Protein AF-A0A2R7YWI1-F1 (afdb_monomer_lite)

Sequence (278 aa):
MTTKGRDDVATVIERTLQGGPRVLHIALDASTVPVRLAQEHDREVECLRWPVEPEEPWGPDVGRDTVDDWAQPFLVAPVDVVVVEDVLDDSRDADQFFRTLGTGPLVPGALVVVSGVRDLTGPITSSGFVLESDAAVALDERRHITVARFPSFTTARPQSPEADEASAAEVRRLAHELERTRELLARERATIAREMQSGKDELLAMDRQINDLQERLQRLRHKNVLLRARVAQVSRERDLSHTQVAALEQDLFLARDSRAVRAVASVVERARRRKDGA

pLDDT: mean 79.28, std 15.71, range [36.72, 97.75]

Organism: NCBI:txid2133958

Structure (mmCIF, N/CA/C/O backbone):
data_AF-A0A2R7YWI1-F1
#
_entry.id   AF-A0A2R7YWI1-F1
#
loop_
_atom_site.group_PDB
_atom_site.id
_atom_site.type_symbol
_atom_site.label_atom_id
_atom_site.label_alt_id
_atom_site.label_comp_id
_atom_site.label_asym_id
_atom_site.label_entity_id
_atom_site.label_seq_id
_atom_site.pdbx_PDB_ins_code
_atom_site.Cartn_x
_atom_site.Cartn_y
_atom_site.Cartn_z
_atom_site.occupancy
_atom_site.B_iso_or_equiv
_atom_site.auth_seq_id
_atom_site.auth_comp_id
_atom_site.auth_asym_id
_atom_site.auth_atom_id
_atom_site.pdbx_PDB_model_num
ATOM 1 N N . MET A 1 1 ? 11.488 41.561 -27.825 1.00 40.44 1 MET A N 1
ATOM 2 C CA . MET A 1 1 ? 12.554 40.536 -27.926 1.00 40.44 1 MET A CA 1
ATOM 3 C C . MET A 1 1 ? 11.947 39.134 -27.782 1.00 40.44 1 MET A C 1
ATOM 5 O O . MET A 1 1 ? 12.342 38.402 -26.892 1.00 40.44 1 MET A O 1
ATOM 9 N N . THR A 1 2 ? 10.924 38.764 -28.562 1.00 44.91 2 THR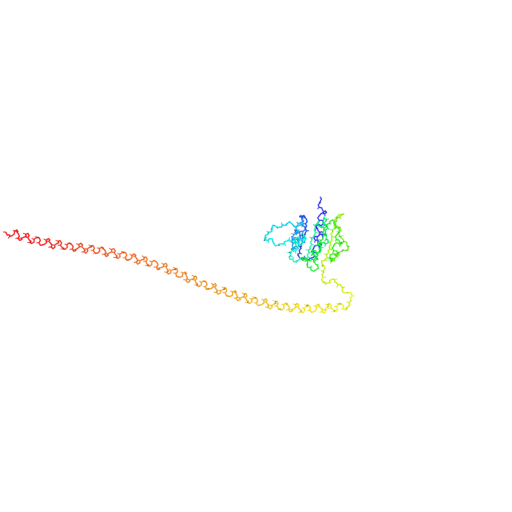 A N 1
ATOM 10 C CA . THR A 1 2 ? 9.946 37.761 -28.064 1.00 44.91 2 THR A CA 1
ATOM 11 C C . THR A 1 2 ? 9.473 36.705 -29.066 1.00 44.91 2 THR A C 1
ATOM 13 O O . THR A 1 2 ? 8.650 35.873 -28.703 1.00 44.91 2 THR A O 1
ATOM 16 N N . THR A 1 3 ? 9.976 36.693 -30.299 1.00 48.66 3 THR A N 1
ATOM 17 C CA . THR A 1 3 ? 9.671 35.628 -31.276 1.00 48.66 3 THR A CA 1
ATOM 18 C C . THR A 1 3 ? 10.779 34.580 -31.336 1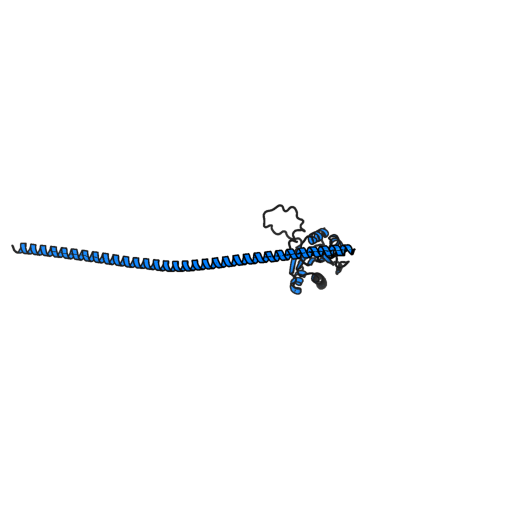.00 48.66 3 THR A C 1
ATOM 20 O O . THR A 1 3 ? 10.492 33.396 -31.275 1.00 48.66 3 THR A O 1
ATOM 23 N N . LYS A 1 4 ? 12.045 35.009 -31.311 1.00 51.56 4 LYS A N 1
ATOM 24 C CA . LYS A 1 4 ? 13.210 34.128 -31.483 1.00 51.56 4 LYS A CA 1
ATOM 25 C C . LYS A 1 4 ? 13.357 33.057 -30.391 1.00 51.56 4 LYS A C 1
ATOM 27 O O . LYS A 1 4 ? 13.406 31.880 -30.695 1.00 51.56 4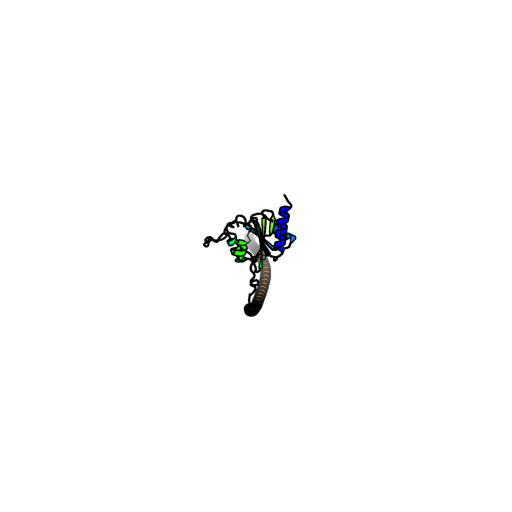 LYS A O 1
ATOM 32 N N . GLY A 1 5 ? 13.266 33.442 -29.114 1.00 55.72 5 GLY A N 1
ATOM 33 C CA . GLY A 1 5 ? 13.301 32.473 -28.005 1.00 55.72 5 GLY A CA 1
ATOM 34 C C . GLY A 1 5 ? 12.082 31.538 -27.936 1.00 55.72 5 GLY A C 1
ATOM 35 O O . GLY A 1 5 ? 12.121 30.533 -27.235 1.00 55.72 5 GLY A O 1
ATOM 36 N N . ARG A 1 6 ? 10.990 31.845 -28.652 1.00 58.19 6 ARG A N 1
ATOM 37 C CA . ARG A 1 6 ? 9.812 30.969 -28.745 1.00 58.19 6 ARG A CA 1
ATOM 38 C C . ARG A 1 6 ? 10.030 29.844 -29.763 1.00 58.19 6 ARG A C 1
ATOM 40 O O . ARG A 1 6 ? 9.537 28.740 -29.533 1.00 58.19 6 ARG A O 1
ATOM 47 N N . ASP A 1 7 ? 10.770 30.125 -30.834 1.00 65.00 7 ASP A N 1
ATOM 48 C CA . ASP A 1 7 ? 11.097 29.162 -31.890 1.00 65.00 7 ASP A CA 1
ATOM 49 C C . ASP A 1 7 ? 12.130 28.128 -31.398 1.00 65.00 7 ASP A C 1
ATOM 51 O O . ASP A 1 7 ? 11.986 26.933 -31.664 1.00 65.00 7 ASP A O 1
ATOM 55 N N . ASP A 1 8 ? 13.084 28.552 -30.561 1.00 72.12 8 ASP A N 1
ATOM 56 C CA . ASP A 1 8 ? 14.050 27.669 -29.889 1.00 72.12 8 ASP A CA 1
ATOM 57 C C . ASP A 1 8 ? 13.348 26.617 -29.017 1.00 72.12 8 ASP A C 1
ATOM 59 O O . ASP A 1 8 ? 13.548 25.412 -29.179 1.00 72.12 8 ASP A O 1
ATOM 63 N N . VAL A 1 9 ? 12.455 27.073 -28.132 1.00 75.44 9 VAL A N 1
ATOM 64 C CA . VAL A 1 9 ? 11.675 26.212 -27.228 1.00 75.44 9 VAL A CA 1
ATOM 65 C C . VAL A 1 9 ? 10.791 25.245 -28.015 1.00 75.44 9 VAL A C 1
ATOM 67 O O . VAL A 1 9 ? 10.684 24.075 -27.655 1.00 75.44 9 VAL A O 1
ATOM 70 N N . ALA A 1 10 ? 10.157 25.709 -29.096 1.00 78.50 10 ALA A N 1
ATOM 71 C CA . ALA A 1 10 ? 9.334 24.854 -29.949 1.00 78.50 10 ALA A CA 1
ATOM 72 C C . ALA A 1 10 ? 10.160 23.738 -30.607 1.00 78.50 10 ALA A C 1
ATOM 74 O O . ALA A 1 10 ? 9.714 22.593 -30.643 1.00 78.50 10 ALA A O 1
ATOM 75 N N . THR A 1 11 ? 11.377 24.053 -31.053 1.00 79.69 11 THR A N 1
ATOM 76 C CA . THR A 1 11 ? 12.274 23.083 -31.691 1.00 79.69 11 THR A CA 1
ATOM 77 C C . THR A 1 11 ? 12.783 22.042 -30.692 1.00 79.69 11 THR A C 1
ATOM 79 O O . THR A 1 11 ? 12.791 20.850 -30.999 1.00 79.69 11 THR A O 1
ATOM 82 N N . VAL A 1 12 ? 13.151 22.449 -29.469 1.00 78.75 12 VAL A N 1
ATOM 83 C CA . VAL A 1 12 ? 13.532 21.509 -28.396 1.00 78.75 12 VAL A CA 1
ATOM 84 C C . VAL A 1 12 ? 12.373 20.566 -28.065 1.00 78.75 12 VAL A C 1
ATOM 86 O O . VAL A 1 12 ? 12.576 19.355 -27.958 1.00 78.75 12 VAL A O 1
ATOM 89 N N . ILE A 1 13 ? 11.149 21.095 -27.958 1.00 80.81 13 ILE A N 1
ATOM 90 C CA . ILE A 1 13 ? 9.946 20.290 -27.712 1.00 80.81 13 ILE A CA 1
ATOM 91 C C . ILE A 1 13 ? 9.721 19.296 -28.855 1.00 80.81 13 ILE A C 1
ATOM 93 O O . ILE A 1 13 ? 9.578 18.106 -28.591 1.00 80.81 13 ILE A O 1
ATOM 97 N N . GLU A 1 14 ? 9.753 19.739 -30.114 1.00 83.56 14 GLU A N 1
ATOM 98 C CA . GLU A 1 14 ? 9.552 18.867 -31.278 1.00 83.56 14 GLU A CA 1
ATOM 99 C C . GLU A 1 14 ? 10.541 17.695 -31.296 1.00 83.56 14 GLU A C 1
ATOM 101 O O . GLU A 1 14 ? 10.143 16.550 -31.518 1.00 83.56 14 GLU A O 1
ATOM 106 N N . ARG A 1 15 ? 11.820 17.959 -31.003 1.00 83.62 15 ARG A N 1
ATOM 107 C CA . ARG A 1 15 ? 12.846 16.912 -30.909 1.00 83.62 15 ARG A CA 1
ATOM 108 C C . ARG A 1 15 ? 12.588 15.970 -29.740 1.00 83.62 15 ARG A C 1
ATOM 110 O O . ARG A 1 15 ? 12.629 14.760 -29.924 1.00 83.62 15 ARG A O 1
ATOM 117 N N . THR A 1 16 ? 12.231 16.501 -28.574 1.00 81.12 16 THR A N 1
ATOM 118 C CA . THR A 1 16 ? 11.910 15.709 -27.373 1.00 81.12 16 THR A CA 1
ATOM 119 C C . THR A 1 16 ? 10.731 14.757 -27.613 1.00 81.12 16 THR A C 1
ATOM 121 O O . THR A 1 16 ? 10.748 13.616 -27.153 1.00 81.12 16 THR A O 1
ATOM 124 N N . LEU A 1 17 ? 9.721 15.177 -28.385 1.00 82.75 17 LEU A N 1
ATOM 125 C CA . LEU A 1 17 ? 8.537 14.360 -28.679 1.00 82.75 17 LEU A CA 1
ATOM 126 C C . LEU A 1 17 ? 8.833 13.094 -29.497 1.00 82.75 17 LEU A C 1
ATOM 128 O O . LEU A 1 17 ? 7.996 12.190 -29.510 1.00 82.75 17 LEU A O 1
ATOM 132 N N . GLN A 1 18 ? 10.006 13.003 -30.135 1.00 80.94 18 GLN A N 1
ATOM 133 C CA . GLN A 1 18 ? 10.459 11.818 -30.877 1.00 80.94 18 GLN A CA 1
ATOM 134 C C . GLN A 1 18 ? 10.909 10.668 -29.958 1.00 80.94 18 GLN A C 1
ATOM 136 O O . GLN A 1 18 ? 11.197 9.569 -30.439 1.00 80.94 18 GLN A O 1
ATOM 141 N N . GLY A 1 19 ? 10.989 10.912 -28.647 1.00 80.06 19 GLY A N 1
ATOM 142 C CA . GLY A 1 19 ? 11.284 9.905 -27.634 1.00 80.06 19 GLY A CA 1
ATOM 143 C C . GLY A 1 19 ? 10.065 9.448 -26.823 1.00 80.06 19 GLY A C 1
ATOM 144 O O . GLY A 1 19 ? 8.910 9.773 -27.121 1.00 80.06 19 GLY A O 1
ATOM 145 N N . GLY A 1 20 ? 10.334 8.645 -25.792 1.00 81.31 20 GLY A N 1
ATOM 146 C CA . GLY A 1 20 ? 9.317 8.031 -24.933 1.00 81.31 20 GLY A CA 1
ATOM 147 C C . GLY A 1 20 ? 8.697 8.981 -23.894 1.00 81.31 20 GLY A C 1
ATOM 148 O O . GLY A 1 20 ? 8.992 10.178 -23.872 1.00 81.31 20 GLY A O 1
ATOM 149 N N . PRO A 1 21 ? 7.744 8.487 -23.087 1.00 84.00 21 PRO A N 1
ATOM 150 C CA . PRO A 1 21 ? 6.899 9.313 -22.223 1.00 84.00 21 PRO A CA 1
ATOM 151 C C . PRO A 1 21 ? 7.632 9.979 -21.051 1.00 84.00 21 PRO A C 1
ATOM 153 O O . PRO A 1 21 ? 7.176 11.037 -20.614 1.00 84.00 21 PRO A O 1
ATOM 156 N N . ARG A 1 22 ? 8.738 9.404 -20.553 1.00 87.25 22 ARG A N 1
ATOM 157 C CA . ARG A 1 22 ? 9.459 9.916 -19.376 1.00 87.25 22 ARG A CA 1
ATOM 158 C C . ARG A 1 22 ? 10.636 10.793 -19.787 1.00 87.25 22 ARG A C 1
ATOM 160 O O . ARG A 1 22 ? 11.550 10.331 -20.471 1.00 87.25 22 ARG A O 1
ATOM 167 N N . VAL A 1 23 ? 10.620 12.046 -19.344 1.00 88.12 23 VAL A N 1
ATOM 168 C CA . VAL A 1 23 ? 11.586 13.083 -19.712 1.00 88.12 23 VAL A CA 1
ATOM 169 C C . VAL A 1 23 ? 12.293 13.599 -18.462 1.00 88.12 23 VAL A C 1
ATOM 171 O O . VAL A 1 23 ? 11.649 14.090 -17.543 1.00 88.12 23 VAL A O 1
ATOM 174 N N . LEU A 1 24 ? 13.620 13.551 -18.447 1.00 88.38 24 LEU A N 1
ATOM 175 C CA . LEU A 1 24 ? 14.437 14.277 -17.476 1.00 88.38 24 LEU A CA 1
ATOM 176 C C . LEU A 1 24 ? 14.899 15.589 -18.105 1.00 88.38 24 LEU A C 1
ATOM 178 O O . LEU A 1 24 ? 15.540 15.586 -19.153 1.00 88.38 24 LEU A O 1
ATOM 182 N N . HIS A 1 25 ? 14.584 16.710 -17.475 1.00 88.38 25 HIS A N 1
ATOM 183 C CA . HIS A 1 25 ? 14.990 18.040 -17.907 1.00 88.38 25 HIS A CA 1
ATOM 184 C C . HIS A 1 25 ? 16.055 18.602 -16.967 1.00 88.38 25 HIS A C 1
ATOM 186 O O . HIS A 1 25 ? 15.842 18.652 -15.761 1.00 88.38 25 HIS A O 1
ATOM 192 N N . ILE A 1 26 ? 17.197 19.009 -17.516 1.00 86.81 26 ILE A N 1
ATOM 193 C CA . ILE A 1 26 ? 18.357 19.516 -16.780 1.00 86.81 26 ILE A CA 1
ATOM 194 C C . ILE A 1 26 ? 18.673 20.919 -17.295 1.00 86.81 26 ILE A C 1
ATOM 196 O O . ILE A 1 26 ? 18.987 21.085 -18.473 1.00 86.81 26 ILE A O 1
ATOM 200 N N . ALA A 1 27 ? 18.618 21.927 -16.426 1.00 84.31 27 ALA A N 1
ATOM 201 C CA . ALA A 1 27 ? 18.899 23.314 -16.806 1.00 84.31 27 ALA A CA 1
ATOM 202 C C . ALA A 1 27 ? 19.559 24.123 -15.680 1.00 84.31 27 ALA A C 1
ATOM 204 O O . ALA A 1 27 ? 19.414 23.803 -14.498 1.00 84.31 27 ALA A O 1
ATOM 205 N N . LEU A 1 28 ? 20.262 25.200 -16.051 1.00 76.50 28 LEU A N 1
ATOM 206 C CA . LEU A 1 28 ? 20.794 26.194 -15.101 1.00 76.50 28 LEU A CA 1
ATOM 207 C C . LEU A 1 28 ? 19.683 27.116 -14.565 1.00 76.50 28 LEU A C 1
ATOM 209 O O . LEU A 1 28 ? 19.587 27.396 -13.363 1.00 76.50 28 LEU A O 1
ATOM 213 N N . ASP A 1 29 ? 18.812 27.556 -15.473 1.00 76.56 29 ASP A N 1
ATOM 214 C CA . ASP A 1 29 ? 17.766 28.544 -15.231 1.00 76.56 29 ASP A CA 1
ATOM 215 C C . ASP A 1 29 ? 16.360 27.987 -15.478 1.00 76.56 29 ASP A C 1
ATOM 217 O O . ASP A 1 29 ? 16.162 26.906 -16.034 1.00 76.56 29 ASP A O 1
ATOM 221 N N . ALA A 1 30 ? 15.351 28.741 -15.037 1.00 74.19 30 ALA A N 1
ATOM 222 C CA . ALA A 1 30 ? 13.954 28.373 -15.216 1.00 74.19 30 ALA A CA 1
ATOM 223 C C . ALA A 1 30 ? 13.586 28.320 -16.711 1.00 74.19 30 ALA A C 1
ATOM 225 O O . ALA A 1 30 ? 13.523 29.350 -17.384 1.00 74.19 30 ALA A O 1
ATOM 226 N N . SER A 1 31 ? 13.288 27.117 -17.205 1.00 81.38 31 SER A N 1
ATOM 227 C CA . SER A 1 31 ? 12.835 26.877 -18.577 1.00 81.38 31 SER A CA 1
ATOM 228 C C . SER A 1 31 ? 11.320 26.687 -18.657 1.00 81.38 31 SER A C 1
ATOM 230 O O . SER A 1 31 ? 10.677 26.172 -17.742 1.00 81.38 31 SER A O 1
ATOM 232 N N . THR A 1 32 ? 10.740 27.077 -19.794 1.00 84.38 32 THR A N 1
ATOM 233 C CA . THR A 1 32 ? 9.327 26.808 -20.114 1.00 84.38 32 THR A CA 1
ATOM 234 C C . THR A 1 32 ? 9.117 25.441 -20.771 1.00 84.38 32 THR A C 1
ATOM 236 O O . THR A 1 32 ? 7.977 24.982 -20.848 1.00 84.38 32 THR A O 1
ATOM 239 N N . VAL A 1 33 ? 10.193 24.770 -21.206 1.00 84.88 33 VAL A N 1
ATOM 240 C CA . VAL A 1 33 ? 10.150 23.456 -21.870 1.00 84.88 33 VAL A CA 1
ATOM 241 C C . VAL A 1 33 ? 9.448 22.395 -21.004 1.00 84.88 33 VAL A C 1
ATOM 243 O O . VAL A 1 33 ? 8.513 21.773 -21.513 1.00 84.88 33 VAL A O 1
ATOM 246 N N . PRO A 1 34 ? 9.769 22.223 -19.703 1.00 85.25 34 PRO A N 1
ATOM 247 C CA . PRO A 1 34 ? 9.120 21.206 -18.869 1.00 85.25 34 PRO A CA 1
ATOM 248 C C . PRO A 1 34 ? 7.618 21.404 -18.715 1.00 85.25 34 PRO A C 1
ATOM 250 O O . PRO A 1 34 ? 6.841 20.459 -18.830 1.00 85.25 34 PRO A O 1
ATOM 253 N N . VAL A 1 35 ? 7.203 22.655 -18.491 1.00 84.62 35 VAL A N 1
ATOM 254 C CA . VAL A 1 35 ? 5.794 23.010 -18.283 1.00 84.62 35 VAL A CA 1
ATOM 255 C C . VAL A 1 35 ? 4.985 22.690 -19.533 1.00 84.62 35 VAL A C 1
ATOM 257 O O . VAL A 1 35 ? 3.906 22.113 -19.433 1.00 84.62 35 VAL A O 1
ATOM 260 N N . ARG A 1 36 ? 5.521 23.011 -20.714 1.00 85.56 36 ARG A N 1
ATOM 261 C CA . ARG A 1 36 ? 4.853 22.731 -21.987 1.00 85.56 36 ARG A CA 1
ATOM 262 C C . ARG A 1 36 ? 4.827 21.239 -22.308 1.00 85.56 36 ARG A C 1
ATOM 264 O 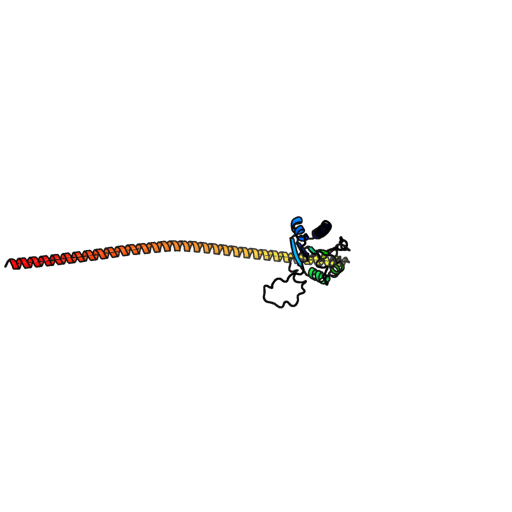O . ARG A 1 36 ? 3.792 20.743 -22.732 1.00 85.56 36 ARG A O 1
ATOM 271 N N . LEU A 1 37 ? 5.905 20.499 -22.050 1.00 85.94 37 LEU A N 1
ATOM 272 C CA . LEU A 1 37 ? 5.924 19.041 -22.228 1.00 85.94 37 LEU A CA 1
ATOM 273 C C . LEU A 1 37 ? 4.894 18.332 -21.337 1.00 85.94 37 LEU A C 1
ATOM 275 O O . LEU A 1 37 ? 4.188 17.445 -21.813 1.00 85.94 37 LEU A O 1
ATOM 279 N N . ALA A 1 38 ? 4.760 18.754 -20.078 1.00 84.88 38 ALA A N 1
ATOM 280 C CA . ALA A 1 38 ? 3.783 18.183 -19.158 1.00 84.88 38 ALA A CA 1
ATOM 281 C C . ALA A 1 38 ? 2.337 18.582 -19.514 1.00 84.88 38 ALA A C 1
ATOM 283 O O . ALA A 1 38 ? 1.455 17.731 -19.561 1.00 84.88 38 ALA A O 1
ATOM 284 N N . GLN A 1 39 ? 2.077 19.867 -19.786 1.00 85.06 39 GLN A N 1
ATOM 285 C CA . GLN A 1 39 ? 0.712 20.381 -19.974 1.00 85.06 39 GLN A CA 1
ATOM 286 C C . GLN A 1 39 ? 0.162 20.196 -21.394 1.00 85.06 39 GLN A C 1
ATOM 288 O O . GLN A 1 39 ? -1.031 19.949 -21.555 1.00 85.06 39 GLN A O 1
ATOM 293 N N . GLU A 1 40 ? 0.996 20.355 -22.424 1.00 86.94 40 GLU A N 1
ATOM 294 C CA . GLU A 1 40 ? 0.566 20.315 -23.831 1.00 86.94 40 GLU A CA 1
ATOM 295 C C . GLU A 1 40 ? 0.725 18.917 -24.448 1.00 86.94 40 GLU A C 1
ATOM 297 O O . GLU A 1 40 ? 0.059 18.604 -25.436 1.00 86.94 40 GLU A O 1
ATOM 302 N N . HIS A 1 41 ? 1.599 18.076 -23.883 1.00 83.75 41 HIS A N 1
ATOM 303 C CA . HIS A 1 41 ? 2.006 16.807 -24.493 1.00 83.75 41 HIS A CA 1
ATOM 304 C C . HIS A 1 41 ? 1.951 15.589 -23.561 1.00 83.75 41 HIS A C 1
ATOM 306 O O . HIS A 1 41 ? 2.397 14.518 -23.977 1.00 83.75 41 HIS A O 1
ATOM 312 N N . ASP A 1 42 ? 1.399 15.744 -22.351 1.00 84.81 42 ASP A N 1
ATOM 313 C CA . ASP A 1 42 ? 1.155 14.664 -21.378 1.00 84.81 42 ASP A CA 1
ATOM 314 C C . ASP A 1 42 ? 2.405 13.806 -21.095 1.00 84.81 42 ASP A C 1
ATOM 316 O O . ASP A 1 42 ? 2.362 12.576 -21.059 1.00 84.81 42 ASP A O 1
ATOM 320 N N . ARG A 1 43 ? 3.567 14.463 -20.973 1.00 83.19 43 ARG A N 1
ATOM 321 C CA . ARG A 1 43 ? 4.841 13.807 -20.647 1.00 83.19 43 ARG A CA 1
ATOM 322 C C . ARG A 1 43 ? 5.083 13.796 -19.142 1.00 83.19 43 ARG A C 1
ATOM 324 O O . ARG A 1 43 ? 4.806 14.776 -18.450 1.00 83.19 43 ARG A O 1
ATOM 331 N N . GLU A 1 44 ? 5.680 12.714 -18.653 1.00 86.00 44 GLU A N 1
ATOM 332 C CA . GLU A 1 44 ? 6.181 12.634 -17.281 1.00 86.00 44 GLU A CA 1
ATOM 333 C C . GLU A 1 44 ? 7.524 13.361 -17.218 1.00 86.00 44 GLU A C 1
ATOM 335 O O . GLU A 1 44 ? 8.536 12.808 -17.646 1.00 86.00 44 GLU A O 1
ATOM 340 N N . VAL A 1 45 ? 7.535 14.608 -16.738 1.00 84.44 45 VAL A N 1
ATOM 341 C CA . VAL A 1 45 ? 8.750 15.432 -16.711 1.00 84.44 45 VAL A CA 1
ATOM 342 C C . VAL A 1 45 ? 9.299 15.561 -15.297 1.00 84.44 45 VAL A C 1
ATOM 344 O O . VAL A 1 45 ? 8.620 16.066 -14.405 1.00 84.44 45 VAL A O 1
ATOM 347 N N . GLU A 1 46 ? 10.549 15.153 -15.116 1.00 85.44 46 GLU A N 1
ATOM 348 C CA . GLU A 1 46 ? 11.326 15.392 -13.905 1.00 85.44 46 GLU A CA 1
ATOM 349 C C . GLU A 1 46 ? 12.347 16.497 -14.172 1.00 85.44 46 GLU A C 1
ATOM 351 O O . GLU A 1 46 ? 13.065 16.448 -15.168 1.00 85.44 46 GLU A O 1
ATOM 356 N N . CYS A 1 47 ? 12.387 17.519 -13.318 1.00 83.31 47 CYS A N 1
ATOM 357 C CA . CYS A 1 47 ? 13.242 18.687 -13.514 1.00 83.31 47 CYS A CA 1
ATOM 358 C C . CYS A 1 47 ? 14.387 18.686 -12.510 1.00 83.31 47 CYS A C 1
ATOM 360 O O . CYS A 1 47 ? 14.155 18.659 -11.303 1.00 83.31 47 CYS A O 1
ATOM 362 N N . LEU A 1 48 ? 15.606 18.823 -13.011 1.00 80.12 48 LEU A N 1
ATOM 363 C CA . LEU A 1 48 ? 16.813 18.954 -12.221 1.00 80.12 48 LEU A CA 1
ATOM 364 C C . LEU A 1 48 ? 17.479 20.298 -12.510 1.00 80.12 48 LEU A C 1
ATOM 366 O O . LEU A 1 48 ? 17.803 20.624 -13.654 1.00 80.12 48 LEU A O 1
ATOM 370 N N . ARG A 1 49 ? 17.698 21.084 -11.455 1.00 75.62 49 ARG A N 1
ATOM 371 C CA . ARG A 1 49 ? 18.453 22.332 -11.554 1.00 75.62 49 ARG A CA 1
ATOM 372 C C . ARG A 1 49 ? 19.937 22.061 -11.335 1.00 75.62 49 ARG A C 1
ATOM 374 O O . ARG A 1 49 ? 20.292 21.342 -10.405 1.00 75.62 49 ARG A O 1
ATOM 381 N N . TRP A 1 50 ? 20.785 22.640 -12.182 1.00 70.62 50 TRP A N 1
ATOM 382 C CA . TRP A 1 50 ? 22.237 22.494 -12.100 1.00 70.62 50 TRP A CA 1
ATOM 383 C C . TRP A 1 50 ? 22.935 23.815 -11.718 1.00 70.62 50 TRP A C 1
ATOM 385 O O . TRP A 1 50 ? 22.543 24.862 -12.236 1.00 70.62 50 TRP A O 1
ATOM 395 N N . PRO A 1 51 ? 23.994 23.789 -10.882 1.00 63.22 51 PRO A N 1
ATOM 396 C CA . PRO A 1 51 ? 24.453 22.650 -10.079 1.00 63.22 51 PRO A CA 1
ATOM 397 C C . PRO A 1 51 ? 23.426 22.268 -9.004 1.00 63.22 51 PRO A C 1
ATOM 399 O O . PRO A 1 51 ? 22.646 23.110 -8.560 1.00 63.22 51 PRO A O 1
ATOM 402 N N . VAL A 1 52 ? 23.411 20.993 -8.609 1.00 60.91 52 VAL A N 1
ATOM 403 C CA . VAL A 1 52 ? 22.541 20.519 -7.524 1.00 60.91 52 VAL A CA 1
ATOM 404 C C . VAL A 1 52 ? 23.028 21.152 -6.223 1.00 60.91 52 VAL A C 1
ATOM 406 O O . VAL A 1 52 ? 24.163 20.916 -5.810 1.00 60.91 52 VAL A O 1
ATOM 409 N N . GLU A 1 53 ? 22.201 21.981 -5.584 1.00 55.97 53 GLU A N 1
ATOM 410 C CA . GLU A 1 53 ? 22.503 22.452 -4.232 1.00 55.97 53 GLU A CA 1
ATOM 411 C C . GLU A 1 53 ? 22.527 21.232 -3.296 1.00 55.97 53 GLU A C 1
ATOM 413 O O . GLU A 1 53 ? 21.592 20.427 -3.339 1.00 55.97 53 GLU A O 1
ATOM 418 N N . PRO A 1 54 ? 23.578 21.038 -2.480 1.00 52.56 54 PRO A N 1
ATOM 419 C CA . PRO A 1 54 ? 23.638 19.894 -1.583 1.00 52.56 54 PRO A CA 1
ATOM 420 C C . PRO A 1 54 ? 22.478 19.978 -0.585 1.00 52.56 54 PRO A C 1
ATOM 422 O O . PRO A 1 54 ? 22.438 20.882 0.250 1.00 52.56 54 PRO A O 1
ATOM 425 N N . GLU A 1 55 ? 21.535 19.037 -0.664 1.00 47.91 55 GLU A N 1
ATOM 426 C CA . GLU A 1 55 ? 20.509 18.887 0.365 1.00 47.91 55 GLU A CA 1
ATOM 427 C C . GLU A 1 55 ? 21.177 18.565 1.713 1.00 47.91 55 GLU A C 1
ATOM 429 O O . GLU A 1 55 ? 22.108 17.755 1.794 1.00 47.91 55 GLU A O 1
ATOM 434 N N . GLU A 1 56 ? 20.706 19.221 2.778 1.00 41.38 56 GLU A N 1
ATOM 435 C CA . GLU A 1 56 ? 21.151 19.001 4.156 1.00 41.38 56 GLU A CA 1
ATOM 436 C C . GLU A 1 56 ? 21.156 17.491 4.486 1.00 41.38 56 GLU A C 1
ATOM 438 O O . GLU A 1 56 ? 20.123 16.828 4.349 1.00 41.38 56 GLU A O 1
ATOM 443 N N . PRO A 1 57 ? 22.289 16.908 4.922 1.00 43.50 57 PRO A N 1
ATOM 444 C CA . PRO A 1 57 ? 22.395 15.466 5.090 1.00 43.50 57 PRO A CA 1
ATOM 445 C C . PRO A 1 57 ? 21.517 14.983 6.251 1.00 43.50 57 PRO A C 1
ATOM 447 O O . PRO A 1 57 ? 21.825 15.183 7.425 1.00 43.50 57 PRO A O 1
ATOM 450 N N . TRP A 1 58 ? 20.437 14.271 5.934 1.00 36.72 58 TRP A N 1
ATOM 451 C CA . TRP A 1 58 ? 19.748 13.412 6.896 1.00 36.72 58 TRP A CA 1
ATOM 452 C C . TRP A 1 58 ? 20.506 12.083 7.031 1.00 36.72 58 TRP A C 1
ATOM 454 O O . TRP A 1 58 ? 20.255 11.130 6.298 1.00 36.72 58 TRP A O 1
ATOM 464 N N . GLY A 1 59 ? 21.441 12.005 7.982 1.00 44.78 59 GLY A N 1
ATOM 465 C CA . GLY A 1 59 ? 22.074 10.744 8.393 1.00 44.78 59 GLY A CA 1
ATOM 466 C C . GLY A 1 59 ? 23.521 10.896 8.873 1.00 44.78 59 GLY A C 1
ATOM 467 O O . GLY A 1 59 ? 24.177 11.872 8.518 1.00 44.78 59 GLY A O 1
ATOM 468 N N . PRO A 1 60 ? 24.034 9.965 9.704 1.00 39.41 60 PRO A N 1
ATOM 469 C CA . PRO A 1 60 ? 25.410 10.022 10.182 1.00 39.41 60 PRO A CA 1
ATOM 470 C C . PRO A 1 60 ? 26.393 9.790 9.029 1.00 39.41 60 PRO A C 1
ATOM 472 O O . PRO A 1 60 ? 26.216 8.862 8.239 1.00 39.41 60 PRO A O 1
ATOM 475 N N . ASP A 1 61 ? 27.424 10.634 8.976 1.00 44.34 61 ASP A N 1
ATOM 476 C CA . ASP A 1 61 ? 28.512 10.628 7.995 1.00 44.34 61 ASP A CA 1
ATOM 477 C C . ASP A 1 61 ? 29.188 9.255 7.895 1.00 44.34 61 ASP A C 1
ATOM 479 O O . ASP A 1 61 ? 30.084 8.905 8.668 1.00 44.34 61 ASP A O 1
ATOM 483 N N . VAL A 1 62 ? 28.780 8.472 6.899 1.00 38.03 62 VAL A N 1
ATOM 484 C CA . VAL A 1 62 ? 29.547 7.320 6.430 1.00 38.03 62 VAL A CA 1
ATOM 485 C C . VAL A 1 62 ? 30.376 7.800 5.247 1.00 38.03 62 VAL A C 1
ATOM 487 O O . VAL A 1 62 ? 29.876 7.850 4.129 1.00 38.03 62 VAL A O 1
ATOM 490 N N . GLY A 1 63 ? 31.621 8.199 5.530 1.00 40.31 63 GLY A N 1
ATOM 491 C CA . GLY A 1 63 ? 32.733 8.326 4.578 1.00 40.31 63 GLY A CA 1
ATOM 492 C C . GLY A 1 63 ? 32.353 8.675 3.138 1.00 40.31 63 GLY A C 1
ATOM 493 O O . GLY A 1 63 ? 32.576 7.869 2.237 1.00 40.31 63 GLY A O 1
ATOM 494 N N . ARG A 1 64 ? 31.783 9.865 2.915 1.00 43.44 64 ARG A N 1
ATOM 495 C CA . ARG A 1 64 ? 31.630 10.438 1.571 1.00 43.44 64 ARG A CA 1
ATOM 496 C C . ARG A 1 64 ? 32.977 11.006 1.121 1.00 43.44 64 ARG A C 1
ATOM 498 O O . ARG A 1 64 ? 33.181 12.216 1.122 1.00 43.44 64 ARG A O 1
ATOM 505 N N . ASP A 1 65 ? 33.904 10.126 0.759 1.00 38.09 65 ASP A N 1
ATOM 506 C CA . ASP A 1 65 ? 35.062 10.524 -0.040 1.00 38.09 65 ASP A CA 1
ATOM 507 C C . ASP A 1 65 ? 34.540 10.992 -1.402 1.00 38.09 65 ASP A C 1
ATOM 509 O O . ASP A 1 65 ? 33.975 10.191 -2.142 1.00 38.09 65 ASP A O 1
ATOM 513 N N . THR A 1 66 ? 34.659 12.300 -1.664 1.00 43.97 66 THR A N 1
ATOM 514 C CA . THR A 1 66 ? 34.609 12.985 -2.974 1.00 43.97 66 THR A CA 1
ATOM 515 C C . THR A 1 66 ? 34.007 12.159 -4.115 1.00 43.97 66 THR A C 1
ATOM 517 O O . THR A 1 66 ? 34.699 11.769 -5.055 1.00 43.97 66 THR A O 1
ATOM 520 N N . VAL A 1 67 ? 32.710 11.869 -4.030 1.00 43.41 67 VAL A N 1
ATOM 521 C CA . VAL A 1 67 ? 31.952 11.406 -5.188 1.00 43.41 67 VAL A CA 1
ATOM 522 C C . VAL A 1 67 ? 31.753 12.654 -6.033 1.00 43.41 67 VAL A C 1
ATOM 524 O O . VAL A 1 67 ? 31.071 13.567 -5.576 1.00 43.41 67 VAL A O 1
ATOM 527 N N . ASP A 1 68 ? 32.416 12.711 -7.192 1.00 48.69 68 ASP A N 1
ATOM 528 C CA . ASP A 1 68 ? 32.331 13.810 -8.159 1.00 48.69 68 ASP A CA 1
ATOM 529 C C . ASP A 1 68 ? 30.896 14.361 -8.232 1.00 48.69 68 ASP A C 1
ATOM 531 O O . ASP A 1 68 ? 29.953 13.582 -8.403 1.00 48.69 68 ASP A O 1
ATOM 535 N N . ASP A 1 69 ? 30.735 15.689 -8.134 1.00 50.50 69 ASP A N 1
ATOM 536 C CA . ASP A 1 69 ? 29.444 16.415 -8.119 1.00 50.50 69 ASP A CA 1
ATOM 537 C C . ASP A 1 69 ? 28.464 15.976 -9.235 1.00 50.50 69 ASP A C 1
ATOM 539 O O . ASP A 1 69 ? 27.252 16.160 -9.139 1.00 50.50 69 ASP A O 1
ATOM 543 N N . TRP A 1 70 ? 28.974 15.337 -10.289 1.00 50.19 70 TRP A N 1
ATOM 544 C CA . TRP A 1 70 ? 28.242 14.782 -11.426 1.00 50.19 70 TRP A CA 1
ATOM 545 C C . TRP A 1 70 ? 27.458 13.488 -11.157 1.00 50.19 70 TRP A C 1
ATOM 547 O O . TRP A 1 70 ? 26.569 13.174 -11.945 1.00 50.19 70 TRP A O 1
ATOM 557 N N . ALA A 1 71 ? 27.774 12.706 -10.118 1.00 47.19 71 ALA A N 1
ATOM 558 C CA . ALA A 1 71 ? 27.240 11.343 -9.949 1.00 47.19 71 ALA A CA 1
ATOM 559 C C . ALA A 1 71 ? 26.003 11.232 -9.034 1.00 47.19 71 ALA A C 1
ATOM 561 O O . ALA A 1 71 ? 25.305 10.220 -9.073 1.00 47.19 71 ALA A O 1
ATOM 562 N N . GLN A 1 72 ? 25.689 12.262 -8.244 1.00 49.22 72 GLN A N 1
ATOM 563 C CA . GLN A 1 72 ? 24.502 12.277 -7.376 1.00 49.22 72 GLN A CA 1
ATOM 564 C C . GLN A 1 72 ? 23.128 12.477 -8.068 1.00 49.22 72 GLN A C 1
ATOM 566 O O . GLN A 1 72 ? 22.159 11.902 -7.570 1.00 49.22 72 GLN A O 1
ATOM 571 N N . PRO A 1 73 ? 22.972 13.215 -9.191 1.00 51.91 73 PRO A N 1
ATOM 572 C CA . PRO A 1 73 ? 21.649 13.592 -9.714 1.00 51.91 73 PRO A CA 1
ATOM 573 C C . PRO A 1 73 ? 20.890 12.468 -10.435 1.00 51.91 73 PRO A C 1
ATOM 575 O O . PRO A 1 73 ? 19.735 12.640 -10.807 1.00 51.91 73 PRO A O 1
ATOM 578 N N . PHE A 1 74 ? 21.528 11.322 -10.673 1.00 56.22 74 PHE A N 1
ATOM 579 C CA . PHE A 1 74 ? 21.029 10.296 -11.591 1.00 56.22 74 PHE A CA 1
ATOM 580 C C . PHE A 1 74 ? 20.385 9.084 -10.898 1.00 56.22 74 PHE A C 1
ATOM 582 O O . PHE A 1 74 ? 20.117 8.076 -11.550 1.00 56.22 74 PHE A O 1
ATOM 589 N N . LEU A 1 75 ? 20.072 9.184 -9.598 1.00 54.16 75 LEU A N 1
ATOM 590 C CA . LEU A 1 75 ? 19.292 8.197 -8.825 1.00 54.16 75 LEU A CA 1
ATOM 591 C C . LEU A 1 75 ? 17.784 8.248 -9.148 1.00 54.16 75 LEU A C 1
ATOM 593 O O . LEU A 1 75 ? 16.930 8.111 -8.274 1.00 54.16 75 LEU A O 1
ATOM 597 N N . VAL A 1 76 ? 17.460 8.463 -10.417 1.00 61.91 76 VAL A N 1
ATOM 598 C CA . VAL A 1 76 ? 16.102 8.628 -10.925 1.00 61.91 76 VAL A CA 1
ATOM 599 C C . VAL A 1 76 ? 15.653 7.325 -11.587 1.00 61.91 76 VAL A 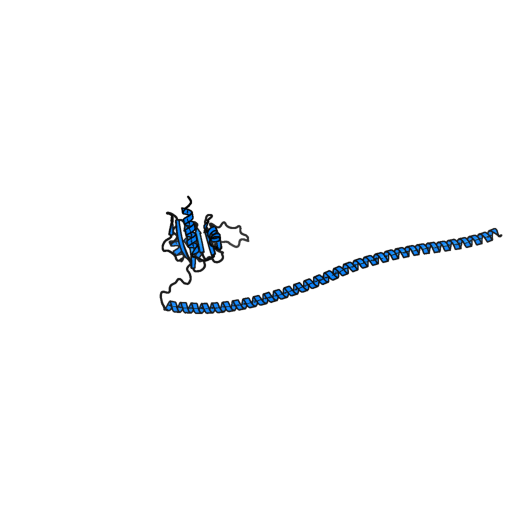C 1
ATOM 601 O O . VAL A 1 76 ? 16.465 6.552 -12.099 1.00 61.91 76 VAL A O 1
ATOM 604 N N . ALA A 1 77 ? 14.350 7.042 -11.567 1.00 65.56 77 ALA A N 1
ATOM 605 C CA . ALA A 1 77 ? 13.794 5.909 -12.303 1.00 65.56 77 ALA A CA 1
ATOM 606 C C . ALA A 1 77 ? 14.113 6.027 -13.811 1.00 65.56 77 ALA A C 1
ATOM 608 O O . ALA A 1 77 ? 14.173 7.148 -14.308 1.00 65.56 77 ALA A O 1
ATOM 609 N N . PRO A 1 78 ? 14.255 4.919 -14.562 1.00 81.56 78 PRO A N 1
ATOM 610 C CA . PRO A 1 78 ? 14.730 4.971 -15.942 1.00 81.56 78 PRO A CA 1
ATOM 611 C C . PRO A 1 78 ? 13.946 5.939 -16.840 1.00 81.56 78 PRO A C 1
ATOM 613 O O . PRO A 1 78 ? 12.712 5.980 -16.776 1.00 81.56 78 PRO A O 1
ATOM 616 N N . VAL A 1 79 ? 14.656 6.709 -17.665 1.00 85.44 79 VAL A N 1
ATOM 617 C CA . VAL A 1 79 ? 14.099 7.788 -18.494 1.00 85.44 79 VAL A CA 1
ATOM 618 C C . VAL A 1 79 ? 14.298 7.522 -19.981 1.00 85.44 79 VAL A C 1
ATOM 620 O O . VAL A 1 79 ? 15.325 6.983 -20.399 1.00 85.44 79 VAL A O 1
ATOM 623 N N . ASP A 1 80 ? 13.303 7.918 -20.775 1.00 86.62 80 ASP A N 1
ATOM 624 C CA . ASP A 1 80 ? 13.284 7.735 -22.227 1.00 86.62 80 ASP A CA 1
ATOM 625 C C . ASP A 1 80 ? 13.929 8.902 -22.973 1.00 86.62 80 ASP A C 1
ATOM 627 O O . ASP A 1 80 ? 14.424 8.732 -24.091 1.00 86.62 80 ASP A O 1
ATOM 631 N N . VAL A 1 81 ? 13.880 10.096 -22.377 1.00 88.56 81 VAL A N 1
ATOM 632 C CA . VAL A 1 81 ? 14.428 11.320 -22.955 1.00 88.56 81 VAL A CA 1
ATOM 633 C C . VAL A 1 81 ? 15.144 12.138 -21.893 1.00 88.56 81 VAL A C 1
ATOM 635 O O . VAL A 1 81 ? 14.634 12.309 -20.790 1.00 88.56 81 VAL A O 1
ATOM 638 N N . VAL A 1 82 ? 16.302 12.687 -22.240 1.00 89.88 82 VAL A N 1
ATOM 639 C CA . VAL A 1 82 ? 17.016 13.671 -21.426 1.00 89.88 82 VAL A CA 1
ATOM 640 C C . VAL A 1 82 ? 17.158 14.952 -22.227 1.00 89.88 82 VAL A C 1
ATOM 642 O O . VAL A 1 82 ? 17.685 14.938 -23.337 1.00 89.88 82 VAL A O 1
ATOM 645 N N . VAL A 1 83 ? 16.691 16.058 -21.662 1.00 89.19 83 VAL A N 1
ATOM 646 C CA . VAL A 1 83 ? 16.814 17.400 -22.228 1.00 89.19 83 VAL A CA 1
ATOM 647 C C . VAL A 1 83 ? 17.798 18.185 -21.375 1.00 89.19 83 VAL A C 1
ATOM 649 O O . VAL A 1 83 ? 17.597 18.304 -20.172 1.00 89.19 83 VAL A O 1
ATOM 652 N N . VAL A 1 84 ? 18.853 18.716 -21.984 1.00 88.75 84 VAL A N 1
ATOM 653 C CA . VAL A 1 84 ? 19.887 19.506 -21.304 1.00 88.75 84 VAL A CA 1
ATOM 654 C C . VAL A 1 84 ? 19.914 20.899 -21.917 1.00 88.75 84 VAL A C 1
ATOM 656 O O . VAL A 1 84 ? 20.188 21.027 -23.107 1.00 88.75 84 VAL A O 1
ATOM 659 N N . GLU A 1 85 ? 19.632 21.934 -21.128 1.00 86.69 85 GLU A N 1
ATOM 660 C CA . GLU A 1 85 ? 19.624 23.331 -21.582 1.00 86.69 85 GLU A CA 1
ATOM 661 C C . GLU A 1 85 ? 20.706 24.156 -20.878 1.00 86.69 85 GLU A C 1
ATOM 663 O O . GLU A 1 85 ? 20.693 24.290 -19.655 1.00 86.69 85 GLU A O 1
ATOM 668 N N . ASP A 1 86 ? 21.638 24.705 -21.663 1.00 83.69 86 ASP A N 1
ATOM 669 C CA . ASP A 1 86 ? 22.691 25.673 -21.297 1.00 83.69 86 ASP A CA 1
ATOM 670 C C . ASP A 1 86 ? 23.681 25.221 -20.195 1.00 83.69 86 ASP A C 1
ATOM 672 O O . ASP A 1 86 ? 24.668 25.889 -19.908 1.00 83.69 86 ASP A O 1
ATOM 676 N N . VAL A 1 87 ? 23.486 24.037 -19.610 1.00 80.06 87 VAL A N 1
ATOM 677 C CA . VAL A 1 87 ? 24.310 23.464 -18.526 1.00 80.06 87 VAL A CA 1
ATOM 678 C C . VAL A 1 87 ? 25.761 23.220 -18.944 1.00 80.06 87 VAL A C 1
ATOM 680 O O . VAL A 1 87 ? 26.682 23.337 -18.137 1.00 80.06 87 VAL A O 1
ATOM 683 N N . LEU A 1 88 ? 25.974 22.846 -20.205 1.00 80.75 88 LEU A N 1
ATOM 684 C CA . LEU A 1 88 ? 27.275 22.412 -20.720 1.00 80.75 88 LEU A CA 1
ATOM 685 C C . LEU A 1 88 ? 28.040 23.518 -21.459 1.00 80.75 88 LEU A C 1
ATOM 687 O O . LEU A 1 88 ? 29.111 23.248 -22.010 1.00 80.75 88 LEU A O 1
ATOM 691 N N . ASP A 1 89 ? 27.524 24.748 -21.443 1.00 79.44 89 ASP A N 1
ATOM 692 C CA . ASP A 1 89 ? 28.139 25.883 -22.133 1.00 79.44 89 ASP A CA 1
ATOM 693 C C . ASP A 1 89 ? 29.394 26.383 -21.411 1.00 79.44 89 ASP A C 1
ATOM 695 O O . ASP A 1 89 ? 30.427 26.594 -22.048 1.00 79.44 89 ASP A O 1
ATOM 699 N N . ASP A 1 90 ? 29.340 26.460 -20.078 1.00 68.94 90 ASP A N 1
ATOM 700 C CA . ASP A 1 90 ? 30.458 26.898 -19.231 1.00 68.94 90 ASP A CA 1
ATOM 701 C C . ASP A 1 90 ? 31.242 25.728 -18.595 1.00 68.94 90 ASP A C 1
ATOM 703 O O . ASP A 1 90 ? 32.289 25.927 -17.969 1.00 68.94 90 ASP A O 1
ATOM 707 N N . SER A 1 91 ? 30.759 24.488 -18.750 1.00 65.38 91 SER A N 1
ATOM 708 C CA . SER A 1 91 ? 31.369 23.301 -18.137 1.00 65.38 91 SER A CA 1
ATOM 709 C C . SER A 1 91 ? 32.637 22.843 -18.867 1.00 65.38 91 SER A C 1
ATOM 711 O O . SER A 1 91 ? 32.671 22.701 -20.095 1.00 65.38 91 SER A O 1
ATOM 713 N N . ARG A 1 92 ? 33.693 22.543 -18.097 1.00 58.12 92 ARG A N 1
ATOM 714 C CA . ARG A 1 92 ? 34.976 22.060 -18.633 1.00 58.12 92 ARG A CA 1
ATOM 715 C C . ARG A 1 92 ? 34.957 20.582 -19.043 1.00 58.12 92 ARG A C 1
ATOM 717 O O . ARG A 1 92 ? 35.696 20.243 -19.960 1.00 58.12 92 ARG A O 1
ATOM 724 N N . ASP A 1 93 ? 34.059 19.757 -18.494 1.00 71.94 93 ASP A N 1
ATOM 725 C CA . ASP A 1 93 ? 34.094 18.291 -18.657 1.00 71.94 93 ASP A CA 1
ATOM 726 C C . ASP A 1 93 ? 32.781 17.692 -19.200 1.00 71.94 93 ASP A C 1
ATOM 728 O O . ASP A 1 93 ? 32.154 16.821 -18.596 1.00 71.94 93 ASP A O 1
ATOM 732 N N . ALA A 1 94 ? 32.370 18.126 -20.397 1.00 78.88 94 ALA A N 1
ATOM 733 C CA . ALA A 1 94 ? 31.213 17.560 -21.105 1.00 78.88 94 ALA A CA 1
ATOM 734 C C . ALA A 1 94 ? 31.329 16.037 -21.334 1.00 78.88 94 ALA A C 1
ATOM 736 O O . ALA A 1 94 ? 30.338 15.319 -21.235 1.00 78.88 94 ALA A O 1
ATOM 737 N N . ASP A 1 95 ? 32.540 15.523 -21.579 1.00 78.31 95 ASP A N 1
ATOM 738 C CA . ASP A 1 95 ? 32.783 14.082 -21.729 1.00 78.31 95 ASP A CA 1
ATOM 739 C C . ASP A 1 95 ? 32.455 13.296 -20.449 1.00 78.31 95 ASP A C 1
ATOM 741 O O . ASP A 1 95 ? 31.984 12.162 -20.507 1.00 78.31 95 ASP A O 1
ATOM 745 N N . GLN A 1 96 ? 32.714 13.875 -19.273 1.00 77.25 96 GLN A N 1
ATOM 746 C CA . GLN A 1 96 ? 32.387 13.229 -18.003 1.00 77.25 96 GLN A CA 1
ATOM 747 C C . GLN A 1 96 ? 30.874 13.204 -17.786 1.00 77.25 96 GLN A C 1
ATOM 749 O O . GLN A 1 96 ? 30.349 12.161 -17.408 1.00 77.25 96 GLN A O 1
ATOM 754 N N . PHE A 1 97 ? 30.173 14.298 -18.100 1.00 82.19 97 PHE A N 1
ATOM 755 C CA . PHE A 1 97 ? 28.713 14.351 -18.032 1.00 82.19 97 PHE A CA 1
ATOM 756 C C . PHE A 1 97 ? 28.060 13.236 -18.857 1.00 82.19 97 PHE A C 1
ATOM 758 O O . PHE A 1 97 ? 27.258 12.473 -18.324 1.00 82.19 97 PHE A O 1
ATOM 765 N N . PHE A 1 98 ? 28.432 13.089 -20.133 1.00 83.56 98 PHE A N 1
ATOM 766 C CA . PHE A 1 98 ? 27.834 12.065 -20.996 1.00 83.56 98 PHE A CA 1
ATOM 767 C C . PHE A 1 98 ? 28.216 10.642 -20.579 1.00 83.56 98 PHE A C 1
ATOM 769 O O . PHE A 1 98 ? 27.374 9.748 -20.659 1.00 83.56 98 PHE A O 1
ATOM 776 N N . ARG A 1 99 ? 29.434 10.418 -20.068 1.00 79.12 99 ARG A N 1
ATOM 777 C CA . ARG A 1 99 ? 29.806 9.122 -19.477 1.00 79.12 99 ARG A CA 1
ATOM 778 C C . ARG A 1 99 ? 28.931 8.769 -18.277 1.00 79.12 99 ARG A C 1
ATOM 780 O O . ARG A 1 99 ? 28.408 7.660 -18.230 1.00 79.12 99 ARG A O 1
ATOM 787 N N . THR A 1 100 ? 28.733 9.705 -17.352 1.00 78.12 100 THR A N 1
ATOM 788 C CA . THR A 1 100 ? 27.879 9.494 -16.176 1.00 78.12 100 THR A CA 1
ATOM 789 C C . THR A 1 100 ? 26.417 9.309 -16.571 1.00 78.12 100 THR A C 1
ATOM 791 O O . THR A 1 100 ? 25.730 8.446 -16.029 1.00 78.12 100 THR A O 1
ATOM 794 N N . LEU A 1 101 ? 25.947 10.064 -17.566 1.00 80.94 101 LEU A N 1
ATOM 795 C CA . LEU A 1 101 ? 24.603 9.915 -18.112 1.00 80.94 101 LEU A CA 1
ATOM 796 C C . LEU A 1 101 ? 24.402 8.518 -18.720 1.00 80.94 101 LEU A C 1
ATOM 798 O O . LEU A 1 101 ? 23.364 7.894 -18.511 1.00 80.94 101 LEU A O 1
ATOM 802 N N . GLY A 1 102 ? 25.413 8.007 -19.428 1.00 74.88 102 GLY A N 1
ATOM 803 C CA . GLY A 1 102 ? 25.401 6.675 -20.028 1.00 74.88 102 GLY A CA 1
ATOM 804 C C . GLY A 1 102 ? 25.473 5.519 -19.024 1.00 74.88 102 GLY A C 1
ATOM 805 O O . GLY A 1 102 ? 25.014 4.424 -19.335 1.00 74.88 102 GLY A O 1
ATOM 806 N N . THR A 1 103 ? 26.002 5.744 -17.817 1.00 74.62 103 THR A N 1
ATOM 807 C CA . THR A 1 103 ? 25.935 4.775 -16.705 1.00 74.62 103 THR A CA 1
ATOM 808 C C . THR A 1 103 ? 24.727 4.991 -15.785 1.00 74.62 103 THR A C 1
ATOM 810 O O . THR A 1 103 ? 24.564 4.246 -14.820 1.00 74.62 103 THR A O 1
ATOM 813 N N . GLY A 1 104 ? 23.913 6.016 -16.055 1.00 74.44 104 GLY A N 1
ATOM 814 C CA . GLY A 1 104 ? 22.783 6.456 -15.239 1.00 74.44 104 GLY A CA 1
ATOM 815 C C . GLY A 1 104 ? 21.420 5.907 -15.702 1.00 74.44 104 GLY A C 1
ATOM 816 O O . GLY A 1 104 ? 21.321 4.740 -16.079 1.00 74.44 104 GLY A O 1
ATOM 817 N N . PRO A 1 105 ? 20.339 6.716 -15.659 1.00 71.94 105 PRO A N 1
ATOM 818 C CA . PRO A 1 105 ? 18.957 6.248 -15.799 1.00 71.94 105 PRO A CA 1
ATOM 819 C C . PRO A 1 105 ? 18.506 6.031 -17.252 1.00 71.94 105 PRO A C 1
ATOM 821 O O . PRO A 1 105 ? 17.329 5.774 -17.490 1.00 71.94 105 PRO A O 1
ATOM 824 N N . LEU A 1 106 ? 19.379 6.170 -18.249 1.00 83.19 106 LEU A N 1
ATOM 825 C CA . LEU A 1 106 ? 18.974 6.080 -19.652 1.00 83.19 106 LEU A CA 1
ATOM 826 C C . LEU A 1 106 ? 18.554 4.656 -20.042 1.00 83.19 106 LEU A C 1
ATOM 828 O O . LEU A 1 106 ? 19.314 3.699 -19.888 1.00 83.19 106 LEU A O 1
ATOM 832 N N . VAL A 1 107 ? 17.359 4.515 -20.622 1.00 84.31 107 VAL A N 1
ATOM 833 C CA . VAL A 1 107 ? 16.961 3.251 -21.262 1.00 84.31 107 VAL A CA 1
ATOM 834 C C . VAL A 1 107 ? 17.692 3.059 -22.602 1.00 84.31 107 VAL A C 1
ATOM 836 O O . VAL A 1 107 ? 18.007 4.039 -23.280 1.00 84.31 107 VAL A O 1
ATOM 839 N N . PRO A 1 108 ? 17.951 1.815 -23.051 1.00 84.50 108 PRO A N 1
ATOM 840 C CA . PRO A 1 108 ? 18.513 1.559 -24.379 1.00 84.50 108 PRO A CA 1
ATOM 841 C C . PRO A 1 108 ? 17.717 2.261 -25.492 1.00 84.50 108 PRO A C 1
ATOM 843 O O . PRO A 1 108 ? 16.513 2.052 -25.618 1.00 84.50 108 PRO A O 1
ATOM 846 N N . GLY A 1 109 ? 18.387 3.072 -26.319 1.00 82.31 109 GLY A N 1
ATOM 847 C CA . GLY A 1 109 ? 17.739 3.853 -27.383 1.00 82.31 109 GLY A CA 1
ATOM 848 C C . GLY A 1 109 ? 17.114 5.182 -26.937 1.00 82.31 109 GLY A C 1
ATOM 849 O O . GLY A 1 109 ? 16.516 5.864 -27.779 1.00 82.31 109 GLY A O 1
ATOM 850 N N . ALA A 1 110 ? 17.264 5.555 -25.660 1.00 87.25 110 ALA A N 1
ATOM 851 C CA . ALA A 1 110 ? 16.810 6.833 -25.121 1.00 87.25 110 ALA A CA 1
ATOM 852 C C . ALA A 1 110 ? 17.371 8.019 -25.908 1.00 87.25 110 ALA A C 1
ATOM 854 O O . ALA A 1 110 ? 18.491 7.975 -26.424 1.00 87.25 110 ALA A O 1
ATOM 855 N N . LEU A 1 111 ? 16.579 9.082 -25.991 1.00 90.06 111 LEU A N 1
ATOM 856 C CA . LEU A 1 111 ? 16.923 10.294 -26.720 1.00 90.06 111 LEU A CA 1
ATOM 857 C C . LEU A 1 111 ? 17.608 11.296 -25.787 1.00 90.06 111 LEU A C 1
ATOM 859 O O . LEU A 1 111 ? 17.154 11.530 -24.674 1.00 90.06 111 LEU A O 1
ATOM 863 N N . VAL A 1 112 ? 18.676 11.929 -26.251 1.00 89.62 112 VAL A N 1
ATOM 864 C CA . VAL A 1 112 ? 19.360 13.013 -25.550 1.00 89.62 112 VAL A CA 1
ATOM 865 C C . VAL A 1 112 ? 19.313 14.245 -26.441 1.00 89.62 112 VAL A C 1
ATOM 867 O O . VAL A 1 112 ? 19.849 14.240 -27.548 1.00 89.62 112 VAL A O 1
ATOM 870 N N . VAL A 1 113 ? 18.641 15.287 -25.963 1.00 89.50 113 VAL A N 1
ATOM 871 C CA . VAL A 1 113 ? 18.485 16.573 -26.643 1.00 89.50 113 VAL A CA 1
ATOM 872 C C . VAL A 1 113 ? 19.272 17.604 -25.854 1.00 89.50 113 VAL A C 1
ATOM 874 O O . VAL A 1 113 ? 18.929 17.921 -24.719 1.00 89.50 113 VAL A O 1
ATOM 877 N N . VAL A 1 114 ? 20.337 18.128 -26.446 1.00 88.88 114 VAL A N 1
ATOM 878 C CA . VAL A 1 114 ? 21.201 19.116 -25.801 1.00 88.88 114 VAL A CA 1
ATOM 879 C C . VAL A 1 114 ? 21.080 20.432 -26.542 1.00 88.88 114 VAL A C 1
ATOM 881 O O . VAL A 1 114 ? 21.351 20.485 -27.738 1.00 88.88 114 VAL A O 1
ATOM 884 N N . SER A 1 115 ? 20.671 21.478 -25.837 1.00 87.81 115 SER A N 1
ATOM 885 C CA . SER A 1 115 ? 20.579 22.846 -26.334 1.00 87.81 115 SER A CA 1
ATOM 886 C C . SER A 1 115 ? 21.598 23.712 -25.605 1.00 87.81 115 SER A C 1
ATOM 888 O O . SER A 1 115 ? 21.615 23.736 -24.376 1.00 87.81 115 SER A O 1
ATOM 890 N N . GLY A 1 116 ? 22.423 24.436 -26.354 1.00 84.75 116 GLY A N 1
ATOM 891 C CA . GLY A 1 116 ? 23.437 25.322 -25.787 1.00 84.75 116 GLY A CA 1
ATOM 892 C C . GLY A 1 116 ? 24.201 26.095 -26.854 1.00 84.75 116 GLY A C 1
ATOM 893 O O . GLY A 1 116 ? 23.927 25.985 -28.049 1.00 84.75 116 GLY A O 1
ATOM 894 N N . VAL A 1 117 ? 25.152 26.907 -26.422 1.00 83.00 117 VAL A N 1
ATOM 895 C CA . VAL A 1 117 ? 26.051 27.700 -27.268 1.00 83.00 117 VAL A CA 1
ATOM 896 C C . VAL A 1 117 ? 27.227 26.876 -27.795 1.00 83.00 117 VAL A C 1
ATOM 898 O O . VAL A 1 117 ? 27.776 27.172 -28.859 1.00 83.00 117 VAL A O 1
ATOM 901 N N . ARG A 1 118 ? 27.621 25.824 -27.074 1.00 81.50 118 ARG A N 1
ATOM 902 C CA . ARG A 1 118 ? 28.756 24.969 -27.438 1.00 81.50 118 ARG A CA 1
ATOM 903 C C . ARG A 1 118 ? 28.342 23.821 -28.365 1.00 81.50 118 ARG A C 1
ATOM 905 O O . ARG A 1 118 ? 27.344 23.148 -28.128 1.00 81.50 118 ARG A O 1
ATOM 912 N N . ASP A 1 119 ? 29.165 23.532 -29.376 1.00 80.75 119 ASP A N 1
ATOM 913 C CA . ASP A 1 119 ? 29.048 22.286 -30.142 1.00 80.75 119 ASP A CA 1
ATOM 914 C C . ASP A 1 119 ? 29.525 21.094 -29.296 1.00 80.75 119 ASP A C 1
ATOM 916 O O . ASP A 1 119 ? 30.677 21.033 -28.852 1.00 80.75 119 ASP A O 1
ATOM 920 N N . LEU A 1 120 ? 28.615 20.149 -29.064 1.00 83.31 120 LEU A N 1
ATOM 921 C CA . LEU A 1 120 ? 28.818 18.977 -28.214 1.00 83.31 120 LEU A CA 1
ATOM 922 C C . LEU A 1 120 ? 28.825 17.664 -29.007 1.00 83.31 120 LEU A C 1
ATOM 924 O O . LEU A 1 120 ? 28.898 16.588 -28.415 1.00 83.31 120 LEU A O 1
ATOM 928 N N . THR A 1 121 ? 28.845 17.742 -30.340 1.00 82.38 121 THR A N 1
ATOM 929 C CA . THR A 1 121 ? 28.936 16.596 -31.259 1.00 82.38 121 THR A CA 1
ATOM 930 C C . THR A 1 121 ? 30.121 15.678 -30.912 1.00 82.38 121 THR A C 1
ATOM 932 O O . THR A 1 121 ? 29.975 14.455 -30.838 1.00 82.38 121 THR A O 1
ATOM 935 N N . GLY A 1 122 ? 31.293 16.258 -30.625 1.00 82.31 122 GLY A N 1
ATOM 936 C CA . GLY A 1 122 ? 32.501 15.521 -30.228 1.00 82.31 122 GLY A CA 1
ATOM 937 C C . GLY A 1 122 ? 32.361 14.777 -28.888 1.00 82.31 122 GLY A C 1
ATOM 938 O O . GLY A 1 122 ? 32.510 13.558 -28.871 1.00 82.31 122 GLY A O 1
ATOM 939 N N . PRO A 1 123 ? 32.037 15.465 -27.775 1.00 84.44 123 PRO A N 1
ATOM 940 C CA . PRO A 1 123 ? 31.850 14.825 -26.467 1.00 84.44 123 PRO A CA 1
ATOM 941 C C . PRO A 1 123 ? 30.736 13.769 -26.399 1.00 84.44 123 PRO A C 1
ATOM 943 O O . PRO A 1 123 ? 30.818 12.793 -25.652 1.00 84.44 123 PRO A O 1
ATOM 946 N N . ILE A 1 124 ? 29.675 13.950 -27.185 1.00 85.50 124 ILE A N 1
ATOM 947 C CA . ILE A 1 124 ? 28.570 12.991 -27.274 1.00 85.50 124 ILE A CA 1
ATOM 948 C C . ILE A 1 124 ? 29.040 11.706 -27.971 1.00 85.50 124 ILE A C 1
ATOM 950 O O . ILE A 1 124 ? 28.829 10.603 -27.462 1.00 85.50 124 ILE A O 1
ATOM 954 N N . THR A 1 125 ? 29.733 11.839 -29.105 1.00 83.94 125 THR A N 1
ATOM 955 C CA . THR A 1 125 ? 30.246 10.687 -29.865 1.00 83.94 125 THR A CA 1
ATOM 956 C C . THR A 1 125 ? 31.381 9.962 -29.147 1.00 83.94 125 THR A C 1
ATOM 958 O O . THR A 1 125 ? 31.401 8.731 -29.142 1.00 83.94 125 THR A O 1
ATOM 961 N N . SER A 1 126 ? 32.284 10.687 -28.476 1.00 83.12 126 SER A N 1
ATOM 962 C CA . SER A 1 126 ? 33.361 10.104 -27.657 1.00 83.12 126 SER A CA 1
ATOM 963 C C . SER A 1 126 ? 32.820 9.237 -26.512 1.00 83.12 126 SER A C 1
ATOM 965 O O . SER A 1 126 ? 33.453 8.259 -26.115 1.00 83.12 126 SER A O 1
ATOM 967 N N . SER A 1 127 ? 31.625 9.571 -26.016 1.00 82.12 127 SER A N 1
ATOM 968 C CA . SER A 1 127 ? 30.931 8.863 -24.939 1.00 82.12 127 SER A CA 1
ATOM 969 C C . SER A 1 127 ? 30.072 7.692 -25.435 1.00 82.12 127 SER A C 1
ATOM 971 O O . SER A 1 127 ? 29.400 7.042 -24.638 1.00 82.12 127 SER A O 1
ATOM 973 N N . GLY A 1 128 ? 30.101 7.396 -26.740 1.00 81.44 128 GLY A N 1
ATOM 974 C CA . GLY A 1 128 ? 29.432 6.239 -27.341 1.00 81.44 128 GLY A CA 1
ATOM 975 C C . GLY A 1 128 ? 27.970 6.461 -27.733 1.00 81.44 128 GLY A C 1
ATOM 976 O O . GLY A 1 128 ? 27.301 5.506 -28.128 1.00 81.44 128 GLY A O 1
ATOM 977 N N . PHE A 1 129 ? 27.465 7.695 -27.655 1.00 86.00 129 PHE A N 1
ATOM 978 C CA . PHE A 1 129 ? 26.136 8.038 -28.160 1.00 86.00 129 PHE A CA 1
ATOM 979 C C . PHE A 1 129 ? 26.138 8.122 -29.689 1.00 86.00 129 PHE A C 1
ATOM 981 O O . PHE A 1 129 ? 27.119 8.528 -30.314 1.00 86.00 129 PHE A O 1
ATOM 988 N N . VAL A 1 130 ? 25.008 7.761 -30.296 1.00 87.19 130 VAL A N 1
ATOM 989 C CA . VAL A 1 130 ? 24.809 7.813 -31.748 1.00 87.19 130 VAL A CA 1
ATOM 990 C C . VAL A 1 130 ? 24.047 9.085 -32.088 1.00 87.19 130 VAL A C 1
ATOM 992 O O . VAL A 1 130 ? 22.902 9.241 -31.678 1.00 87.19 130 VAL A O 1
ATOM 995 N N . LEU A 1 131 ? 24.658 10.001 -32.832 1.00 85.19 131 LEU A N 1
ATOM 996 C CA . LEU A 1 131 ? 23.988 11.223 -33.280 1.00 85.19 131 LEU A CA 1
ATOM 997 C C . LEU A 1 131 ? 22.844 10.895 -34.251 1.00 85.19 131 LEU A C 1
ATOM 999 O O . LEU A 1 131 ? 22.994 10.031 -35.114 1.00 85.19 131 LEU A O 1
ATOM 1003 N N . GLU A 1 132 ? 21.709 11.590 -34.135 1.00 79.25 132 GLU A N 1
ATOM 1004 C CA . GLU A 1 132 ? 20.623 11.473 -35.124 1.00 79.25 132 GLU A CA 1
ATOM 1005 C C . GLU A 1 132 ? 20.898 12.275 -36.404 1.00 79.25 132 GLU A C 1
ATOM 1007 O O . GLU A 1 132 ? 20.359 11.954 -37.464 1.00 79.25 132 GLU A O 1
ATOM 1012 N N . SER A 1 133 ? 21.743 13.306 -36.318 1.00 67.25 133 SER A N 1
ATOM 1013 C CA . SER A 1 133 ? 22.198 14.117 -37.447 1.00 67.25 133 SER A CA 1
ATOM 1014 C C . SER A 1 133 ? 23.701 14.375 -37.362 1.00 67.25 133 SER A C 1
ATOM 1016 O O . SER A 1 133 ? 24.228 14.624 -36.282 1.00 67.25 133 SER A O 1
ATOM 1018 N N . ASP A 1 134 ? 24.384 14.379 -38.512 1.00 58.28 134 ASP A N 1
ATOM 1019 C CA . ASP A 1 134 ? 25.842 14.597 -38.604 1.00 58.28 134 ASP A CA 1
ATOM 1020 C C . ASP A 1 134 ? 26.296 15.992 -38.128 1.00 58.28 134 ASP A C 1
ATOM 1022 O O . ASP A 1 134 ? 27.487 16.223 -37.928 1.00 58.28 134 ASP A O 1
ATOM 1026 N N . ALA A 1 135 ? 25.361 16.931 -37.949 1.00 58.50 135 ALA A N 1
ATOM 1027 C CA . ALA A 1 135 ? 25.625 18.270 -37.440 1.00 58.50 135 ALA A CA 1
ATOM 1028 C C . ALA A 1 135 ? 24.525 18.724 -36.473 1.00 58.50 135 ALA A C 1
ATOM 1030 O O . ALA A 1 135 ? 23.350 18.373 -36.639 1.00 58.50 135 ALA A O 1
ATOM 1031 N N . ALA A 1 136 ? 24.912 19.540 -35.492 1.00 63.50 136 ALA A N 1
ATOM 1032 C CA . ALA A 1 136 ? 23.980 20.224 -34.610 1.00 63.50 136 ALA A CA 1
ATOM 1033 C C . ALA A 1 136 ? 23.089 21.191 -35.411 1.00 63.50 136 ALA A C 1
ATOM 1035 O O . ALA A 1 136 ? 23.554 21.924 -36.290 1.00 63.50 136 ALA A O 1
ATOM 1036 N N . VAL A 1 137 ? 21.793 21.205 -35.106 1.00 72.06 137 VAL A N 1
ATOM 1037 C CA . VAL A 1 137 ? 20.831 22.114 -35.731 1.00 72.06 137 VAL A CA 1
ATOM 1038 C C . VAL A 1 137 ? 21.026 23.496 -35.117 1.00 72.06 137 VAL A C 1
ATOM 1040 O O . VAL A 1 137 ? 20.751 23.696 -33.935 1.00 72.06 137 VAL A O 1
ATOM 1043 N N . ALA A 1 138 ? 21.523 24.452 -35.903 1.00 66.31 138 ALA A N 1
ATOM 1044 C CA . ALA A 1 138 ? 21.627 25.840 -35.466 1.00 66.31 138 ALA A CA 1
ATOM 1045 C C . ALA A 1 138 ? 20.222 26.439 -35.297 1.00 66.31 138 ALA A C 1
ATOM 1047 O O . ALA A 1 138 ? 19.444 26.483 -36.250 1.00 66.31 138 ALA A O 1
ATOM 1048 N N . LEU A 1 139 ? 19.913 26.882 -34.081 1.00 66.31 139 LEU A N 1
ATOM 1049 C CA . LEU A 1 139 ? 18.703 27.634 -33.752 1.00 66.31 139 LEU A CA 1
ATOM 1050 C C . LEU A 1 139 ? 18.894 29.132 -34.023 1.00 66.31 139 LEU A C 1
ATOM 1052 O O . LEU A 1 139 ? 18.011 29.795 -34.564 1.00 66.31 139 LEU A O 1
ATOM 1056 N N . ASP A 1 140 ? 20.080 29.651 -33.688 1.00 64.81 140 ASP A N 1
ATOM 1057 C CA . ASP A 1 140 ? 20.494 31.038 -33.915 1.00 64.81 140 ASP A CA 1
ATOM 1058 C C . ASP A 1 140 ? 22.011 31.127 -34.202 1.00 64.81 140 ASP A C 1
ATOM 1060 O O . ASP A 1 140 ? 22.715 30.127 -34.090 1.00 64.81 140 ASP A O 1
ATOM 1064 N N . GLU A 1 141 ? 22.551 32.320 -34.496 1.00 61.66 141 GLU A N 1
ATOM 1065 C CA . GLU A 1 141 ? 23.985 32.601 -34.733 1.00 61.66 141 GLU A CA 1
ATOM 1066 C C . GLU A 1 141 ? 24.917 32.128 -33.598 1.00 61.66 141 GLU A C 1
ATOM 1068 O O . GLU A 1 141 ? 26.137 32.129 -33.761 1.00 61.66 141 GLU A O 1
ATOM 1073 N N . ARG A 1 142 ? 24.360 31.757 -32.438 1.00 69.50 142 ARG A N 1
ATOM 1074 C CA . ARG A 1 142 ? 25.104 31.325 -31.251 1.00 69.50 142 ARG A CA 1
ATOM 1075 C C . ARG A 1 142 ? 24.553 30.089 -30.549 1.00 69.50 142 ARG A C 1
ATOM 1077 O O . ARG A 1 142 ? 25.154 29.720 -29.558 1.00 69.50 142 ARG A O 1
ATOM 1084 N N . ARG A 1 143 ? 23.428 29.488 -30.959 1.00 77.12 143 ARG A N 1
ATOM 1085 C CA . ARG A 1 143 ? 22.805 28.386 -30.196 1.00 77.12 143 ARG A CA 1
ATOM 1086 C C . ARG A 1 143 ? 22.515 27.198 -31.098 1.00 77.12 143 ARG A C 1
ATOM 1088 O O . ARG A 1 143 ? 22.007 27.358 -32.208 1.00 77.12 143 ARG A O 1
ATOM 1095 N N . HIS A 1 144 ? 22.837 26.014 -30.606 1.00 81.50 144 HIS A N 1
ATOM 1096 C CA . HIS A 1 144 ? 22.807 24.758 -31.331 1.00 81.50 144 HIS A CA 1
ATOM 1097 C C . HIS A 1 144 ? 22.018 23.718 -30.538 1.00 81.50 144 HIS A C 1
ATOM 1099 O O . HIS A 1 144 ? 22.161 23.616 -29.320 1.00 81.50 144 HIS A O 1
ATOM 1105 N N . ILE A 1 145 ? 21.212 22.923 -31.241 1.00 84.94 145 ILE A N 1
ATOM 1106 C CA . ILE A 1 145 ? 20.633 21.694 -30.704 1.00 84.94 145 ILE A CA 1
ATOM 1107 C C . ILE A 1 145 ? 21.410 20.509 -31.259 1.00 84.94 145 ILE A C 1
ATOM 1109 O O . ILE A 1 145 ? 21.463 20.303 -32.472 1.00 84.94 145 ILE A O 1
ATOM 1113 N N . THR A 1 146 ? 21.932 19.679 -30.367 1.00 86.06 146 THR A N 1
ATOM 1114 C CA . THR A 1 146 ? 22.480 18.368 -30.711 1.00 86.06 146 THR A CA 1
ATOM 1115 C C . THR A 1 146 ? 21.528 17.289 -30.222 1.00 86.06 146 THR A C 1
ATOM 1117 O O . THR A 1 146 ? 21.124 17.295 -29.060 1.00 86.06 146 THR A O 1
ATOM 1120 N N . VAL A 1 147 ? 21.157 16.368 -31.112 1.00 87.56 147 VAL A N 1
ATOM 1121 C CA . VAL A 1 147 ? 20.270 15.248 -30.787 1.00 87.56 147 VAL A CA 1
ATOM 1122 C C . VAL A 1 147 ? 21.028 13.948 -30.979 1.00 87.56 147 VAL A C 1
ATOM 1124 O O . VAL A 1 147 ? 21.615 13.700 -32.036 1.00 87.56 147 VAL A O 1
ATOM 1127 N N . ALA A 1 148 ? 21.016 13.117 -29.947 1.00 89.00 148 ALA A N 1
ATOM 1128 C CA . ALA A 1 148 ? 21.712 11.847 -29.930 1.00 89.00 148 ALA A CA 1
ATOM 1129 C C . ALA A 1 148 ? 20.855 10.763 -29.289 1.00 89.00 148 ALA A C 1
ATOM 1131 O O . ALA A 1 148 ? 19.923 11.039 -28.539 1.00 89.00 148 ALA A O 1
ATOM 1132 N N . ARG A 1 149 ? 21.193 9.510 -29.564 1.00 88.94 149 ARG A N 1
ATOM 1133 C CA . ARG A 1 149 ? 20.584 8.339 -28.954 1.00 88.94 149 ARG A CA 1
ATOM 1134 C C . ARG A 1 149 ? 21.596 7.586 -28.125 1.00 88.94 149 ARG A C 1
ATOM 1136 O O . ARG A 1 149 ? 22.734 7.363 -28.546 1.00 88.94 149 ARG A O 1
ATOM 1143 N N . PHE A 1 150 ? 21.147 7.157 -26.958 1.00 86.81 150 PHE A N 1
ATOM 1144 C CA . PHE A 1 150 ? 21.880 6.215 -26.141 1.00 86.81 150 PHE A CA 1
ATOM 1145 C C . PHE A 1 150 ? 21.989 4.879 -26.889 1.00 86.81 150 PHE A C 1
ATOM 1147 O O . PHE A 1 150 ? 20.968 4.395 -27.399 1.00 86.81 150 PHE A O 1
ATOM 1154 N N . PRO A 1 151 ? 23.192 4.287 -27.006 1.00 77.62 151 PRO A N 1
ATOM 1155 C CA . PRO A 1 151 ? 23.387 3.049 -27.741 1.00 77.62 151 PRO A CA 1
ATOM 1156 C C . PRO A 1 151 ? 22.421 1.974 -27.244 1.00 77.62 151 PRO A C 1
ATOM 1158 O O . PRO A 1 151 ? 22.349 1.647 -26.061 1.00 77.62 151 PRO A O 1
ATOM 1161 N N . SER A 1 152 ? 21.652 1.424 -28.178 1.00 68.06 152 SER A N 1
ATOM 1162 C CA . SER A 1 152 ? 20.851 0.234 -27.921 1.00 68.06 152 SER A CA 1
ATOM 1163 C C . SER A 1 152 ? 21.693 -0.994 -28.254 1.00 68.06 152 SER A C 1
ATOM 1165 O O . SER A 1 152 ? 22.467 -0.977 -29.213 1.00 68.06 152 SER A O 1
ATOM 1167 N N . PHE A 1 153 ? 21.514 -2.090 -27.512 1.00 56.28 153 PHE A N 1
ATOM 1168 C CA . PHE A 1 153 ? 22.151 -3.385 -27.804 1.00 56.28 153 PHE A CA 1
ATOM 1169 C C . PHE A 1 153 ? 21.880 -3.899 -29.239 1.00 56.28 153 PHE A C 1
ATOM 1171 O O . PHE A 1 153 ? 22.487 -4.869 -29.676 1.00 56.28 153 PHE A O 1
ATOM 1178 N N . THR A 1 154 ? 20.993 -3.242 -29.992 1.00 46.00 154 THR A N 1
ATOM 1179 C CA . THR A 1 154 ? 20.537 -3.616 -31.333 1.00 46.00 154 THR A CA 1
ATOM 1180 C C . THR A 1 154 ? 21.156 -2.827 -32.495 1.00 46.00 154 THR A C 1
ATOM 1182 O O . THR A 1 154 ? 20.804 -3.104 -33.638 1.00 46.00 154 THR A O 1
ATOM 1185 N N . THR A 1 155 ? 22.063 -1.862 -32.279 1.00 44.12 155 THR A N 1
ATOM 1186 C CA . THR A 1 155 ? 22.639 -1.068 -33.397 1.00 44.12 155 THR A CA 1
ATOM 1187 C C . THR A 1 155 ? 24.012 -1.519 -33.890 1.00 44.12 155 THR A C 1
ATOM 1189 O O . THR A 1 155 ? 24.508 -0.972 -34.876 1.00 44.12 155 THR A O 1
ATOM 1192 N N . ALA A 1 156 ? 24.618 -2.545 -33.292 1.00 44.78 156 ALA A N 1
ATOM 1193 C CA . ALA A 1 156 ? 25.764 -3.201 -33.910 1.00 44.78 156 ALA A CA 1
ATOM 1194 C C . ALA A 1 156 ? 25.266 -4.037 -35.102 1.00 44.78 156 ALA A C 1
ATOM 1196 O O . ALA A 1 156 ? 24.886 -5.189 -34.932 1.00 44.78 156 ALA A O 1
ATOM 1197 N N . ARG A 1 157 ? 25.219 -3.453 -36.310 1.00 47.59 157 ARG A N 1
ATOM 1198 C CA . ARG A 1 157 ? 25.022 -4.230 -37.546 1.00 47.59 157 ARG A CA 1
ATOM 1199 C C . ARG A 1 157 ? 26.167 -5.246 -37.654 1.00 47.59 157 ARG A C 1
ATOM 1201 O O . ARG A 1 157 ? 27.313 -4.808 -37.797 1.00 47.59 157 ARG A O 1
ATOM 1208 N N . PRO A 1 158 ? 25.906 -6.562 -37.601 1.00 48.50 158 PRO A N 1
ATOM 1209 C CA . PRO A 1 158 ? 26.958 -7.550 -37.775 1.00 48.50 158 PRO A CA 1
ATOM 1210 C C . PRO A 1 158 ? 27.447 -7.488 -39.223 1.00 48.50 158 PRO A C 1
ATOM 1212 O O . PRO A 1 158 ? 26.658 -7.428 -40.162 1.00 48.50 158 PRO A O 1
ATOM 1215 N N . GLN A 1 159 ? 28.763 -7.442 -39.421 1.00 52.22 159 GLN A N 1
ATOM 1216 C CA . GLN A 1 159 ? 29.365 -7.348 -40.756 1.00 52.22 159 GLN A CA 1
ATOM 1217 C C . GLN A 1 159 ? 29.490 -8.719 -41.457 1.00 52.22 159 GLN A C 1
ATOM 1219 O O . GLN A 1 159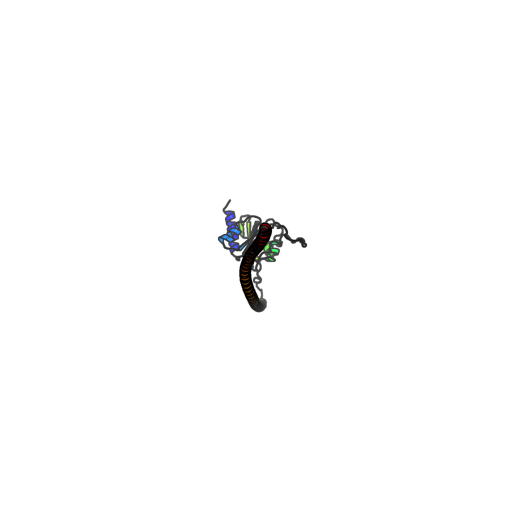 ? 30.088 -8.789 -42.530 1.00 52.22 159 GLN A O 1
ATOM 1224 N N . SER A 1 160 ? 28.945 -9.813 -40.895 1.00 52.53 160 SER A N 1
ATOM 1225 C CA . SER A 1 160 ? 29.018 -11.149 -41.507 1.00 52.53 160 SER A CA 1
ATOM 1226 C C . SER A 1 160 ? 27.797 -12.049 -41.215 1.00 52.53 160 SER A C 1
ATOM 1228 O O . SER A 1 160 ? 27.234 -11.985 -40.122 1.00 52.53 160 SER A O 1
ATOM 1230 N N . PRO A 1 161 ? 27.421 -12.942 -42.155 1.00 58.16 161 PRO A N 1
ATOM 1231 C CA . PRO A 1 161 ? 26.278 -13.853 -42.004 1.00 58.16 161 PRO A CA 1
ATOM 1232 C C . PRO A 1 161 ? 26.472 -14.928 -40.917 1.00 58.16 161 PRO A C 1
ATOM 1234 O O . PRO A 1 161 ? 25.500 -15.407 -40.342 1.00 58.16 161 PRO A O 1
ATOM 1237 N N . GLU A 1 162 ? 27.714 -15.286 -40.577 1.00 57.91 162 GLU A N 1
ATOM 1238 C CA . GLU A 1 162 ? 28.010 -16.213 -39.470 1.00 57.91 162 GLU A CA 1
ATOM 1239 C C . GLU A 1 162 ? 27.771 -15.561 -38.094 1.00 57.91 162 GLU A C 1
ATOM 1241 O O . GLU A 1 162 ? 27.337 -16.226 -37.150 1.00 57.91 162 GLU A O 1
ATOM 1246 N N . ALA A 1 163 ? 27.996 -14.245 -37.978 1.00 55.53 163 ALA A N 1
ATOM 1247 C CA . ALA A 1 163 ? 27.697 -13.485 -36.766 1.00 55.53 163 ALA A CA 1
ATOM 1248 C C . ALA A 1 163 ? 26.182 -13.323 -36.546 1.00 55.53 163 ALA A C 1
ATOM 1250 O O . ALA A 1 163 ? 25.729 -13.338 -35.398 1.00 55.53 163 ALA A O 1
ATOM 1251 N N . ASP A 1 164 ? 25.396 -13.243 -37.625 1.00 60.66 164 ASP A N 1
ATOM 1252 C CA . ASP A 1 164 ? 23.929 -13.207 -37.572 1.00 60.66 164 ASP A CA 1
ATOM 1253 C C . ASP A 1 164 ? 23.345 -14.527 -37.044 1.00 60.66 164 ASP A C 1
ATOM 1255 O O . ASP A 1 164 ? 22.456 -14.518 -36.189 1.00 60.66 164 ASP A O 1
ATOM 1259 N N . GLU A 1 165 ? 23.865 -15.678 -37.486 1.00 69.31 165 GLU A N 1
ATOM 1260 C CA . GLU A 1 165 ? 23.402 -16.985 -36.999 1.00 69.31 165 GLU A CA 1
ATOM 1261 C C . GLU A 1 165 ? 23.776 -17.232 -35.532 1.00 69.31 165 GLU A C 1
ATOM 1263 O O . GLU A 1 165 ? 22.935 -17.705 -34.756 1.00 69.31 165 GLU A O 1
ATOM 1268 N N . ALA A 1 166 ? 24.998 -16.863 -35.130 1.00 71.38 166 ALA A N 1
ATOM 1269 C CA . ALA A 1 166 ? 25.448 -16.950 -33.742 1.00 71.38 166 ALA A CA 1
ATOM 1270 C C . ALA A 1 166 ? 24.617 -16.046 -32.812 1.00 71.38 166 ALA A C 1
ATOM 1272 O O . ALA A 1 166 ? 24.121 -16.510 -31.782 1.00 71.38 166 ALA A O 1
ATOM 1273 N N . SER A 1 167 ? 24.365 -14.797 -33.219 1.00 71.75 167 SER A N 1
ATOM 1274 C CA . SER A 1 167 ? 23.539 -13.851 -32.457 1.00 71.75 167 SER A CA 1
ATOM 1275 C C . SER A 1 167 ? 22.080 -14.312 -32.379 1.00 71.75 167 SER A C 1
ATOM 1277 O O . SER A 1 167 ? 21.457 -14.260 -31.320 1.00 71.75 167 SER A O 1
ATOM 1279 N N . ALA A 1 168 ? 21.521 -14.849 -33.468 1.00 75.38 168 ALA A N 1
ATOM 1280 C CA . ALA A 1 168 ? 20.161 -15.382 -33.470 1.00 75.38 168 ALA A CA 1
ATOM 1281 C C . ALA A 1 168 ? 20.010 -16.636 -32.592 1.00 75.38 168 ALA A C 1
ATOM 1283 O O . ALA A 1 168 ? 18.925 -16.894 -32.060 1.00 75.38 168 ALA A O 1
ATOM 1284 N N . ALA A 1 169 ? 21.057 -17.453 -32.461 1.00 79.31 169 ALA A N 1
ATOM 1285 C CA . ALA A 1 169 ? 21.067 -18.602 -31.560 1.00 79.31 169 ALA A CA 1
ATOM 1286 C C . ALA A 1 169 ? 21.134 -18.163 -30.088 1.00 79.31 169 ALA A C 1
ATOM 1288 O O . ALA A 1 169 ? 20.399 -18.696 -29.252 1.00 79.31 169 ALA A O 1
ATOM 1289 N N . GLU A 1 170 ? 21.948 -17.154 -29.780 1.00 80.38 170 GLU A N 1
ATOM 1290 C CA . GLU A 1 170 ? 22.049 -16.578 -28.439 1.00 80.38 170 GLU A CA 1
ATOM 1291 C C . GLU A 1 170 ? 20.743 -15.897 -28.009 1.00 80.38 170 GLU A C 1
ATOM 1293 O O . GLU A 1 170 ? 20.232 -16.175 -26.925 1.00 80.38 170 GLU A O 1
ATOM 1298 N N . VAL A 1 171 ? 20.111 -15.121 -28.894 1.00 77.75 171 VAL A N 1
ATOM 1299 C CA . VAL A 1 171 ? 18.796 -14.506 -28.641 1.00 77.75 171 VAL A CA 1
ATOM 1300 C C . VAL A 1 171 ? 17.723 -15.563 -28.366 1.00 77.75 171 VAL A C 1
ATOM 1302 O O . VAL A 1 171 ? 16.921 -15.399 -27.449 1.00 77.75 171 VAL A O 1
ATOM 1305 N N . ARG A 1 172 ? 17.718 -16.683 -29.101 1.00 81.94 172 ARG A N 1
ATOM 1306 C CA . ARG A 1 172 ? 16.791 -17.800 -28.842 1.00 81.94 172 ARG A CA 1
ATOM 1307 C C . ARG A 1 172 ? 17.035 -18.454 -27.482 1.00 81.94 172 ARG A C 1
ATOM 1309 O O . ARG A 1 172 ? 16.079 -18.794 -26.786 1.00 81.94 172 ARG A O 1
ATOM 1316 N N . ARG A 1 173 ? 18.299 -18.604 -27.079 1.00 85.38 173 ARG A N 1
ATOM 1317 C CA . ARG A 1 173 ? 18.654 -19.123 -25.754 1.00 85.38 173 ARG A CA 1
ATOM 1318 C C . ARG A 1 173 ? 18.189 -18.180 -24.644 1.00 85.38 173 ARG A C 1
ATOM 1320 O O . ARG A 1 173 ? 17.519 -18.633 -23.718 1.00 85.38 173 ARG A O 1
ATOM 1327 N N . LEU A 1 174 ? 18.484 -16.888 -24.767 1.00 86.25 174 LEU A N 1
ATOM 1328 C CA . LEU A 1 174 ? 18.066 -15.868 -23.803 1.00 86.25 174 LEU A CA 1
ATOM 1329 C C . LEU A 1 174 ? 16.540 -15.752 -23.727 1.00 86.25 174 LEU A C 1
ATOM 1331 O O . LEU A 1 174 ? 15.993 -15.612 -22.637 1.00 86.25 174 LEU A O 1
ATOM 1335 N N . ALA A 1 175 ? 15.832 -15.886 -24.852 1.00 81.94 175 ALA A N 1
ATOM 1336 C CA . ALA A 1 175 ? 14.372 -15.914 -24.873 1.00 81.94 175 ALA A CA 1
ATOM 1337 C C . ALA A 1 175 ? 13.807 -17.098 -24.068 1.00 81.94 175 ALA A C 1
ATOM 1339 O O . ALA A 1 175 ? 12.908 -16.906 -23.250 1.00 81.94 175 ALA A O 1
ATOM 1340 N N . HIS A 1 176 ? 14.370 -18.300 -24.226 1.00 89.06 176 HIS A N 1
ATOM 1341 C CA . HIS A 1 176 ? 13.974 -19.461 -23.423 1.00 89.06 176 HIS A CA 1
ATOM 1342 C C . HIS A 1 176 ? 14.311 -19.310 -21.931 1.00 89.06 176 HIS A C 1
ATOM 1344 O O . HIS A 1 176 ? 13.540 -19.748 -21.076 1.00 89.06 176 HIS A O 1
ATOM 1350 N N . GLU A 1 177 ? 15.441 -18.691 -21.588 1.00 88.81 177 GLU A N 1
ATOM 1351 C CA . GLU A 1 177 ? 15.800 -18.396 -20.194 1.00 88.81 177 GLU A CA 1
ATOM 1352 C C . GLU A 1 177 ? 14.857 -17.339 -19.580 1.00 88.81 177 GLU A C 1
ATOM 1354 O O . GLU A 1 177 ? 14.387 -17.498 -18.449 1.00 88.81 177 GLU A O 1
ATOM 1359 N N . LEU A 1 178 ? 14.476 -16.313 -20.346 1.00 89.69 178 LEU A N 1
ATOM 1360 C CA . LEU A 1 178 ? 13.466 -15.326 -19.951 1.00 89.69 178 LEU A CA 1
ATOM 1361 C C . LEU A 1 178 ? 12.084 -15.955 -19.745 1.00 89.69 178 LEU A C 1
ATOM 1363 O O . LEU A 1 178 ? 11.371 -15.598 -18.812 1.00 89.69 178 LEU A O 1
ATOM 1367 N N . GLU A 1 179 ? 11.693 -16.907 -20.583 1.00 88.44 179 GLU A N 1
ATOM 1368 C CA . GLU A 1 179 ? 10.415 -17.601 -20.432 1.00 88.44 179 GLU A CA 1
ATOM 1369 C C . GLU A 1 179 ? 10.381 -18.450 -19.152 1.00 88.44 179 GLU A C 1
ATOM 1371 O O . GLU A 1 179 ? 9.435 -18.353 -18.371 1.00 88.44 179 GLU A O 1
ATOM 1376 N N . ARG A 1 180 ? 11.472 -19.162 -18.836 1.00 90.00 180 ARG A N 1
ATOM 1377 C CA . ARG A 1 180 ? 11.607 -19.904 -17.567 1.00 90.00 180 ARG A CA 1
ATOM 1378 C C . ARG A 1 180 ? 11.568 -18.995 -16.343 1.00 90.00 180 ARG A C 1
ATOM 1380 O O . ARG A 1 180 ? 10.922 -19.325 -15.351 1.00 90.00 180 ARG A O 1
ATOM 1387 N N . THR A 1 181 ? 12.248 -17.851 -16.389 1.00 91.00 181 THR A N 1
ATOM 1388 C CA . THR A 1 181 ? 12.225 -16.895 -15.270 1.00 91.00 181 THR A CA 1
ATOM 1389 C C . THR A 1 181 ? 10.847 -16.258 -15.100 1.00 91.00 181 THR A C 1
ATOM 1391 O O . THR A 1 181 ? 10.390 -16.107 -13.969 1.00 91.00 181 THR A O 1
ATOM 1394 N N . ARG A 1 182 ? 10.125 -15.974 -16.192 1.00 88.75 182 ARG A N 1
ATOM 1395 C CA . ARG A 1 182 ? 8.721 -15.529 -16.144 1.00 88.75 182 ARG A CA 1
ATOM 1396 C C . ARG A 1 182 ? 7.802 -16.581 -15.535 1.00 88.75 182 ARG A C 1
ATOM 1398 O O . ARG A 1 182 ? 6.964 -16.228 -14.709 1.00 88.75 182 ARG A O 1
ATOM 1405 N N . GLU A 1 183 ? 7.966 -17.852 -15.889 1.00 93.19 183 GLU A N 1
ATOM 1406 C CA . GLU A 1 183 ? 7.201 -18.945 -15.280 1.00 93.19 183 GLU A CA 1
ATOM 1407 C C . GLU A 1 183 ? 7.473 -19.074 -13.777 1.00 93.19 183 GLU A C 1
ATOM 1409 O O . GLU A 1 183 ? 6.536 -19.233 -12.993 1.00 93.19 183 GLU A O 1
ATOM 1414 N N . LEU A 1 184 ? 8.737 -18.970 -13.356 1.00 94.00 184 LEU A N 1
ATOM 1415 C CA . LEU A 1 184 ? 9.105 -18.986 -11.938 1.00 94.00 184 LEU A CA 1
ATOM 1416 C C . LEU A 1 184 ? 8.505 -17.789 -11.195 1.00 94.00 184 LEU A C 1
ATOM 1418 O O . LEU A 1 184 ? 7.859 -17.976 -10.169 1.00 94.00 184 LEU A O 1
ATOM 1422 N N . LEU A 1 185 ? 8.618 -16.581 -11.752 1.00 92.44 185 LEU A N 1
ATOM 1423 C CA . LEU A 1 185 ? 7.999 -15.380 -11.187 1.00 92.44 185 LEU A CA 1
ATOM 1424 C C . LEU A 1 185 ? 6.474 -15.502 -11.099 1.00 92.44 185 LEU A C 1
ATOM 1426 O O . LEU A 1 185 ? 5.881 -15.057 -10.118 1.00 92.44 185 LEU A O 1
ATOM 1430 N N . ALA A 1 186 ? 5.821 -16.112 -12.089 1.00 90.00 186 ALA A N 1
ATOM 1431 C CA . ALA A 1 186 ? 4.382 -16.354 -12.052 1.00 90.00 186 ALA A CA 1
ATOM 1432 C C . ALA A 1 186 ? 3.997 -17.327 -10.925 1.00 90.00 186 ALA A C 1
ATOM 1434 O O . ALA A 1 186 ? 3.011 -17.092 -10.223 1.00 90.00 186 ALA A O 1
ATOM 1435 N N . ARG A 1 187 ? 4.788 -18.387 -10.709 1.00 92.69 187 ARG A N 1
ATOM 1436 C CA . ARG A 1 187 ? 4.584 -19.335 -9.602 1.00 92.69 187 ARG A CA 1
ATOM 1437 C C . ARG A 1 187 ? 4.803 -18.677 -8.242 1.00 92.69 187 ARG A C 1
ATOM 1439 O O . ARG A 1 187 ? 3.945 -18.823 -7.379 1.00 92.69 187 ARG A O 1
ATOM 1446 N N . GLU A 1 188 ? 5.881 -17.916 -8.078 1.00 93.94 188 GLU A N 1
ATOM 1447 C CA . GLU A 1 188 ? 6.170 -17.160 -6.851 1.00 93.94 188 GLU A CA 1
ATOM 1448 C C . GLU A 1 188 ? 5.045 -16.168 -6.532 1.00 93.94 188 GLU A C 1
ATOM 1450 O O . GLU A 1 188 ? 4.501 -16.170 -5.430 1.00 93.94 188 GLU A O 1
ATOM 1455 N N . ARG A 1 189 ? 4.584 -15.399 -7.528 1.00 92.50 189 ARG A N 1
ATOM 1456 C CA . ARG A 1 189 ? 3.427 -14.500 -7.372 1.00 92.50 189 ARG A CA 1
ATOM 1457 C C . ARG A 1 189 ? 2.167 -15.245 -6.933 1.00 92.50 189 ARG A C 1
ATOM 1459 O O . ARG A 1 189 ? 1.431 -14.745 -6.085 1.00 92.50 189 ARG A O 1
ATOM 1466 N N . ALA A 1 190 ? 1.915 -16.436 -7.475 1.00 92.06 190 ALA A N 1
ATOM 1467 C CA . ALA A 1 190 ? 0.775 -17.261 -7.079 1.00 92.06 190 ALA A CA 1
ATOM 1468 C C . ALA A 1 190 ? 0.916 -17.846 -5.661 1.00 92.06 190 ALA A C 1
ATOM 1470 O O . ALA A 1 190 ? -0.092 -18.100 -4.998 1.00 92.06 190 ALA A O 1
ATOM 1471 N N . THR A 1 191 ? 2.137 -18.090 -5.186 1.00 92.56 191 THR A N 1
ATOM 1472 C CA . THR A 1 191 ? 2.403 -18.503 -3.800 1.00 92.56 191 THR A CA 1
ATOM 1473 C C . THR A 1 191 ? 2.173 -17.338 -2.844 1.00 92.56 191 THR A C 1
ATOM 1475 O O . THR A 1 191 ? 1.344 -17.461 -1.946 1.00 92.56 191 THR A O 1
ATOM 1478 N N . ILE A 1 192 ? 2.772 -16.176 -3.119 1.00 89.50 192 ILE A N 1
ATOM 1479 C CA . ILE A 1 192 ? 2.593 -14.954 -2.322 1.00 89.50 192 ILE A CA 1
ATOM 1480 C C . ILE A 1 192 ? 1.110 -14.570 -2.239 1.00 89.50 192 ILE A C 1
ATOM 1482 O O . ILE A 1 192 ? 0.606 -14.261 -1.165 1.00 89.50 192 ILE A O 1
ATOM 1486 N N . ALA A 1 193 ? 0.367 -14.638 -3.348 1.00 89.69 193 ALA A N 1
ATOM 1487 C CA . ALA A 1 193 ? -1.065 -14.337 -3.341 1.00 89.69 193 ALA A CA 1
ATOM 1488 C C . ALA A 1 193 ? -1.867 -15.277 -2.421 1.00 89.69 193 ALA A C 1
ATOM 1490 O O . ALA A 1 193 ? -2.792 -14.830 -1.742 1.00 89.69 193 ALA A O 1
ATOM 1491 N N . ARG A 1 194 ? -1.510 -16.568 -2.368 1.00 91.19 194 ARG A N 1
ATOM 1492 C CA . ARG A 1 194 ? -2.146 -17.543 -1.468 1.00 91.19 194 ARG A CA 1
ATOM 1493 C C . ARG A 1 194 ? -1.802 -17.276 -0.006 1.00 91.19 194 ARG A C 1
ATOM 1495 O O . ARG A 1 194 ? -2.699 -17.328 0.830 1.00 91.19 194 ARG A O 1
ATOM 1502 N N . GLU A 1 195 ? -0.550 -16.949 0.294 1.00 92.69 195 GLU A N 1
ATOM 1503 C CA . GLU A 1 195 ? -0.119 -16.583 1.649 1.00 92.69 195 GLU A CA 1
ATOM 1504 C C . GLU A 1 195 ? -0.809 -15.306 2.133 1.00 92.69 195 GLU A C 1
ATOM 1506 O O . GLU A 1 195 ? -1.358 -15.280 3.231 1.00 92.69 195 GLU A O 1
ATOM 1511 N N . MET A 1 196 ? -0.887 -14.280 1.282 1.00 88.62 196 MET A N 1
ATOM 1512 C CA . MET A 1 196 ? -1.609 -13.040 1.579 1.00 88.62 196 MET A CA 1
ATOM 1513 C C . MET A 1 196 ? -3.100 -13.286 1.824 1.00 88.62 196 MET A C 1
ATOM 1515 O O . MET A 1 196 ? -3.686 -12.685 2.726 1.00 88.62 196 MET A O 1
ATOM 1519 N N . GLN A 1 197 ? -3.723 -14.179 1.050 1.00 89.69 197 GLN A N 1
ATOM 1520 C CA . GLN A 1 197 ? -5.119 -14.555 1.256 1.00 89.69 197 GLN A CA 1
ATOM 1521 C C . GLN A 1 197 ? -5.311 -15.315 2.578 1.00 89.69 197 GLN A C 1
ATOM 1523 O O . GLN A 1 197 ? -6.236 -14.997 3.320 1.00 89.69 197 GLN A O 1
ATOM 1528 N N . SER A 1 198 ? -4.407 -16.242 2.914 1.00 90.94 198 SER A N 1
ATOM 1529 C CA . SER A 1 198 ? -4.411 -16.935 4.211 1.00 90.94 198 SER A CA 1
ATOM 1530 C C . SER A 1 198 ? -4.263 -15.951 5.373 1.00 90.94 198 SER A C 1
ATOM 1532 O O . SER A 1 198 ? -5.061 -15.977 6.306 1.00 90.94 198 SER A O 1
ATOM 1534 N N . GLY A 1 199 ? -3.306 -15.020 5.287 1.00 91.31 199 GLY A N 1
ATOM 1535 C CA . GLY A 1 199 ? -3.103 -13.987 6.304 1.00 91.31 199 GLY A CA 1
ATOM 1536 C C . GLY A 1 199 ? -4.322 -13.074 6.465 1.00 91.31 199 GLY A C 1
ATOM 1537 O O . GLY A 1 199 ? -4.711 -12.737 7.581 1.00 91.31 199 GLY A O 1
ATOM 1538 N N . LYS A 1 200 ? -4.995 -12.722 5.363 1.00 93.50 200 LYS A N 1
ATOM 1539 C CA . LYS A 1 200 ? -6.261 -11.978 5.406 1.00 93.50 200 LYS A CA 1
ATOM 1540 C C . LYS A 1 200 ? -7.365 -12.764 6.117 1.00 93.50 200 LYS A C 1
ATOM 1542 O O . LYS A 1 200 ? -8.096 -12.184 6.920 1.00 93.50 200 LYS A O 1
ATOM 1547 N N . ASP A 1 201 ? -7.499 -14.054 5.831 1.00 93.44 201 ASP A N 1
ATOM 1548 C CA . ASP A 1 201 ? -8.524 -14.901 6.445 1.00 93.44 201 ASP A CA 1
ATOM 1549 C C . ASP A 1 201 ? -8.276 -15.091 7.954 1.00 93.44 201 ASP A C 1
ATOM 1551 O O . ASP A 1 201 ? -9.226 -15.068 8.742 1.00 93.44 201 ASP A O 1
ATOM 1555 N N . GLU A 1 202 ? -7.011 -15.178 8.377 1.00 93.12 202 GLU A N 1
ATOM 1556 C CA . GLU A 1 202 ? -6.612 -15.192 9.791 1.00 93.12 202 GLU A CA 1
ATOM 1557 C C . GLU A 1 202 ? -6.951 -13.879 10.506 1.00 93.12 202 GLU A C 1
ATOM 1559 O O . GLU A 1 202 ? -7.557 -13.904 11.581 1.00 93.12 202 GLU A O 1
ATOM 1564 N N . LEU A 1 203 ? -6.639 -12.729 9.898 1.00 95.19 203 LEU A N 1
ATOM 1565 C CA . LEU A 1 203 ? -6.992 -11.418 10.452 1.00 95.19 203 LEU A CA 1
ATOM 1566 C C . LEU A 1 203 ? -8.509 -11.262 10.605 1.00 95.19 203 LEU A C 1
ATOM 1568 O O . LEU A 1 203 ? -8.988 -10.847 11.659 1.00 95.19 203 LEU A O 1
ATOM 1572 N N . LEU A 1 204 ? -9.285 -11.687 9.604 1.00 93.19 204 LEU A N 1
ATOM 1573 C CA . LEU A 1 204 ? -10.747 -11.684 9.686 1.00 93.19 204 LEU A CA 1
ATOM 1574 C C . LEU A 1 204 ? -11.273 -12.609 10.794 1.00 93.19 204 LEU A C 1
ATOM 1576 O O . LEU A 1 204 ? -12.301 -12.314 11.410 1.00 93.19 204 LEU A O 1
ATOM 1580 N N . ALA A 1 205 ? -10.604 -13.732 11.064 1.00 94.12 205 ALA A N 1
ATOM 1581 C CA . ALA A 1 205 ? -10.958 -14.605 12.179 1.00 94.12 205 ALA A CA 1
ATOM 1582 C C . ALA A 1 205 ? -10.658 -13.945 13.535 1.00 94.12 205 ALA A C 1
ATOM 1584 O O . ALA A 1 205 ? -11.494 -14.019 14.441 1.00 94.12 205 ALA A O 1
ATOM 1585 N N . MET A 1 206 ? -9.519 -13.257 13.662 1.00 93.38 206 MET A N 1
ATOM 1586 C CA . MET A 1 206 ? -9.174 -12.484 14.858 1.00 93.38 206 MET A CA 1
ATOM 1587 C C . MET A 1 206 ? -10.170 -11.346 15.106 1.00 93.38 206 MET A C 1
ATOM 1589 O O . MET A 1 206 ? -10.655 -11.204 16.228 1.00 93.38 206 MET A O 1
ATOM 1593 N N . ASP A 1 207 ? -10.564 -10.603 14.071 1.00 94.12 207 ASP A N 1
ATOM 1594 C CA . ASP A 1 207 ? -11.566 -9.535 14.184 1.00 94.12 207 ASP A CA 1
ATOM 1595 C C . ASP A 1 207 ? -12.911 -10.060 14.704 1.00 94.12 207 ASP A C 1
ATOM 1597 O O . ASP A 1 207 ? -13.537 -9.451 15.577 1.00 94.12 207 ASP A O 1
ATOM 1601 N N . ARG A 1 208 ? -13.353 -11.235 14.231 1.00 95.06 208 ARG A N 1
ATOM 1602 C CA . ARG A 1 208 ? -14.564 -11.888 14.761 1.00 95.06 208 ARG A CA 1
ATOM 1603 C C . ARG A 1 208 ? -14.416 -12.235 16.242 1.00 95.06 208 ARG A C 1
ATOM 1605 O O . ARG A 1 208 ? -15.332 -11.966 17.014 1.00 95.06 208 ARG A O 1
ATOM 1612 N N . GLN A 1 209 ? -13.272 -12.786 16.654 1.00 96.12 209 GLN A N 1
ATOM 1613 C CA . GLN A 1 209 ? -13.012 -13.093 18.065 1.00 96.12 209 GLN A CA 1
ATOM 1614 C C . GLN A 1 209 ? -13.002 -11.832 18.937 1.00 96.12 209 GLN A C 1
ATOM 1616 O O . GLN A 1 209 ? -13.553 -11.843 20.040 1.00 96.12 209 GLN A O 1
ATOM 1621 N N . ILE A 1 210 ? -12.420 -10.736 18.447 1.00 94.94 210 ILE A N 1
ATOM 1622 C CA . ILE A 1 210 ? -12.413 -9.447 19.145 1.00 94.94 210 ILE A CA 1
ATOM 1623 C C . ILE A 1 210 ? -13.843 -8.933 19.326 1.00 94.94 210 ILE A C 1
ATOM 1625 O O . ILE A 1 210 ? -14.208 -8.544 20.437 1.00 94.94 210 ILE A O 1
ATOM 1629 N N . ASN A 1 211 ? -14.672 -8.982 18.284 1.00 95.19 211 ASN A N 1
ATOM 1630 C CA . ASN A 1 211 ? -16.070 -8.555 18.361 1.00 95.19 211 ASN A CA 1
ATOM 1631 C C . ASN A 1 211 ? -16.876 -9.391 19.370 1.00 95.19 211 ASN A C 1
ATOM 1633 O O . ASN A 1 211 ? -17.586 -8.831 20.209 1.00 95.19 211 ASN A O 1
ATOM 1637 N N . ASP A 1 212 ? -16.698 -10.713 19.372 1.00 96.56 212 ASP A N 1
ATOM 1638 C CA . ASP A 1 212 ? -17.312 -11.613 20.356 1.00 96.56 212 ASP A CA 1
ATOM 1639 C C . ASP A 1 212 ? -16.902 -11.259 21.795 1.00 96.56 212 ASP A C 1
ATOM 1641 O O . ASP A 1 212 ? -17.729 -11.231 22.717 1.00 96.56 212 ASP A O 1
ATOM 1645 N N . LEU A 1 213 ? -15.615 -10.969 22.014 1.00 95.94 213 LEU A N 1
ATOM 1646 C CA . LEU A 1 213 ? -15.105 -10.549 23.318 1.00 95.94 213 LEU A CA 1
ATOM 1647 C C . LEU A 1 213 ? -15.678 -9.194 23.740 1.00 95.94 213 LEU A C 1
ATOM 1649 O O . LEU A 1 213 ? -16.060 -9.034 24.903 1.00 95.94 213 LEU A O 1
ATOM 1653 N N . GLN A 1 214 ? -15.791 -8.237 22.818 1.00 96.38 214 GLN A N 1
ATOM 1654 C CA . GLN A 1 214 ? -16.401 -6.936 23.085 1.00 96.38 214 GLN A CA 1
ATOM 1655 C C . GLN A 1 214 ? -17.875 -7.074 23.479 1.00 96.38 214 GLN A C 1
ATOM 1657 O O . GLN A 1 214 ? -18.300 -6.479 24.474 1.00 96.38 214 GLN A O 1
ATOM 1662 N N . GLU A 1 215 ? -18.647 -7.905 22.779 1.00 96.44 215 GLU A N 1
ATOM 1663 C CA . GLU A 1 215 ? -20.056 -8.141 23.097 1.00 96.44 215 GLU A CA 1
ATOM 1664 C C . GLU A 1 215 ? -20.219 -8.819 24.472 1.00 96.44 215 GLU A C 1
ATOM 1666 O O . GLU A 1 215 ? -21.062 -8.428 25.288 1.00 96.44 215 GLU A O 1
ATOM 1671 N N . ARG A 1 216 ? -19.373 -9.809 24.792 1.00 96.31 216 ARG A N 1
ATOM 1672 C CA . ARG A 1 216 ? -19.341 -10.434 26.128 1.00 96.31 216 ARG A CA 1
ATOM 1673 C C . ARG A 1 216 ? -18.997 -9.421 27.214 1.00 96.31 216 ARG A C 1
ATOM 1675 O O . ARG A 1 216 ? -19.632 -9.409 28.271 1.00 96.31 216 ARG A O 1
ATOM 1682 N N . LEU A 1 217 ? -18.026 -8.551 26.958 1.00 97.19 217 LEU A N 1
ATOM 1683 C CA . LEU A 1 217 ? -17.600 -7.516 27.892 1.00 97.19 217 LEU A CA 1
ATOM 1684 C C . LEU A 1 217 ? -18.706 -6.475 28.128 1.00 97.19 217 LEU A C 1
ATOM 1686 O O . LEU A 1 217 ? -18.939 -6.082 29.272 1.00 97.19 217 LEU A O 1
ATOM 1690 N N . GLN A 1 218 ? -19.449 -6.080 27.092 1.00 96.50 218 GLN A N 1
ATOM 1691 C CA . GLN A 1 218 ? -20.631 -5.223 27.230 1.00 96.50 218 GLN A CA 1
ATOM 1692 C C . GLN A 1 218 ? -21.728 -5.893 28.068 1.00 96.50 218 GLN A C 1
ATOM 1694 O O . GLN A 1 218 ? -22.251 -5.278 29.002 1.00 96.50 218 GLN A O 1
ATOM 1699 N N . ARG A 1 219 ? -22.022 -7.177 27.818 1.00 96.75 219 ARG A N 1
ATOM 1700 C CA . ARG A 1 219 ? -22.978 -7.958 28.624 1.00 96.75 219 ARG A CA 1
ATOM 1701 C C . ARG A 1 219 ? -22.559 -8.036 30.095 1.00 96.75 219 ARG A C 1
ATOM 1703 O O . ARG A 1 219 ? -23.397 -7.869 30.984 1.00 96.75 219 ARG A O 1
ATOM 1710 N N . LEU A 1 220 ? -21.271 -8.247 30.373 1.00 97.19 220 LEU A N 1
ATOM 1711 C CA . LEU A 1 220 ? -20.737 -8.257 31.739 1.00 97.19 220 LEU A CA 1
ATOM 1712 C C . LEU A 1 220 ? -20.822 -6.883 32.408 1.00 97.19 220 LEU A C 1
ATOM 1714 O O . LEU A 1 220 ? -21.223 -6.807 33.569 1.00 97.19 220 LEU A O 1
ATOM 1718 N N . ARG A 1 221 ? -20.514 -5.797 31.689 1.00 95.88 221 ARG A N 1
ATOM 1719 C CA . ARG A 1 221 ? -20.684 -4.424 32.193 1.00 95.88 221 ARG A CA 1
ATOM 1720 C C . ARG A 1 221 ? -22.137 -4.147 32.571 1.00 95.88 221 ARG A C 1
ATOM 1722 O O . ARG A 1 221 ? -22.384 -3.663 33.672 1.00 95.88 221 ARG A O 1
ATOM 1729 N N . HIS A 1 222 ? -23.093 -4.522 31.720 1.00 95.94 222 HIS A N 1
ATOM 1730 C CA . HIS A 1 222 ? -24.518 -4.365 32.015 1.00 95.94 222 HIS A CA 1
ATOM 1731 C C . HIS A 1 222 ? -24.935 -5.148 33.269 1.00 95.94 222 HIS A C 1
ATOM 1733 O O . HIS A 1 222 ? -25.532 -4.585 34.188 1.00 95.94 222 HIS A O 1
ATOM 1739 N N . LYS A 1 223 ? -24.539 -6.425 33.372 1.00 97.19 223 LYS A N 1
ATOM 1740 C CA . LYS A 1 223 ? -24.775 -7.230 34.582 1.00 97.19 223 LYS A CA 1
ATOM 1741 C C . LYS A 1 223 ? -24.139 -6.606 35.824 1.00 97.19 223 LYS A C 1
ATOM 1743 O O . LYS A 1 223 ? -24.760 -6.608 36.881 1.00 97.19 223 LYS A O 1
ATOM 1748 N N . ASN A 1 224 ? -22.932 -6.050 35.716 1.00 97.44 224 ASN A N 1
ATOM 1749 C CA . ASN A 1 224 ? -22.256 -5.401 36.840 1.00 97.44 224 ASN A CA 1
ATOM 1750 C C . ASN A 1 224 ? -23.019 -4.160 37.326 1.00 97.44 224 ASN A C 1
ATOM 1752 O O . ASN A 1 224 ? -23.174 -3.980 38.530 1.00 97.44 224 ASN A O 1
ATOM 1756 N N . VAL A 1 225 ? -23.555 -3.350 36.408 1.00 97.75 225 VAL A N 1
ATOM 1757 C CA . VAL A 1 225 ? -24.415 -2.204 36.749 1.00 97.75 225 VAL A CA 1
ATOM 1758 C C . VAL A 1 225 ? -25.673 -2.666 37.487 1.00 97.75 225 VAL A C 1
ATOM 1760 O O . VAL A 1 225 ? -25.984 -2.127 38.549 1.00 97.75 225 VAL A O 1
ATOM 1763 N N . LEU A 1 226 ? -26.355 -3.701 36.985 1.00 97.31 226 LEU A N 1
ATOM 1764 C CA . LEU A 1 226 ? -27.536 -4.265 37.649 1.00 97.31 226 LEU A CA 1
ATOM 1765 C C . LEU A 1 226 ? -27.209 -4.820 39.040 1.00 97.31 226 LEU A C 1
ATOM 1767 O O . LEU A 1 226 ? -27.947 -4.575 39.992 1.00 97.31 226 LEU A O 1
ATOM 1771 N N . LEU A 1 227 ? -26.082 -5.524 39.181 1.00 97.12 227 LEU A N 1
ATOM 1772 C CA . LEU A 1 227 ? -25.620 -6.039 40.469 1.00 97.12 227 LEU A CA 1
ATOM 1773 C C . LEU A 1 227 ? -25.334 -4.905 41.455 1.00 97.12 227 LEU A C 1
ATOM 1775 O O . LEU A 1 227 ? -25.780 -4.976 42.596 1.00 97.12 227 LEU A O 1
ATOM 1779 N N . ARG A 1 228 ? -24.658 -3.831 41.027 1.00 96.44 228 ARG A N 1
ATOM 1780 C CA . ARG A 1 228 ? -24.417 -2.649 41.873 1.00 96.44 228 ARG A CA 1
ATOM 1781 C C . ARG A 1 228 ? -25.722 -2.000 42.322 1.00 96.44 228 ARG A C 1
ATOM 1783 O O . ARG A 1 228 ? -25.869 -1.690 43.502 1.00 96.44 228 ARG A O 1
ATOM 1790 N N . ALA A 1 229 ? -26.683 -1.844 41.412 1.00 96.31 229 ALA A N 1
ATOM 1791 C CA . ALA A 1 229 ? -28.002 -1.314 41.744 1.00 96.31 229 ALA A CA 1
ATOM 1792 C C . ALA A 1 229 ? -28.732 -2.210 42.759 1.00 96.31 229 ALA A C 1
ATOM 1794 O O . ALA A 1 229 ? -29.294 -1.708 43.734 1.00 96.31 229 ALA A O 1
ATOM 1795 N N . ARG A 1 230 ? -28.665 -3.537 42.581 1.00 95.94 230 ARG A N 1
ATOM 1796 C CA . ARG A 1 230 ? -29.265 -4.503 43.507 1.00 95.94 230 ARG A CA 1
ATOM 1797 C C . ARG A 1 230 ? -28.605 -4.468 44.882 1.00 95.94 230 ARG A C 1
ATOM 1799 O O . ARG A 1 230 ? -29.314 -4.468 45.880 1.00 95.94 230 ARG A O 1
ATOM 1806 N N . VAL A 1 231 ? -27.277 -4.384 44.947 1.00 97.50 231 VAL A N 1
ATOM 1807 C CA . VAL A 1 231 ? -26.538 -4.234 46.210 1.00 97.50 231 VAL A CA 1
ATOM 1808 C C . VAL A 1 231 ? -26.956 -2.949 46.928 1.00 97.50 231 VAL A C 1
ATOM 1810 O O . VAL A 1 231 ? -27.266 -2.988 48.116 1.00 97.50 231 VAL A O 1
ATOM 1813 N N . ALA A 1 232 ? -27.054 -1.827 46.211 1.00 96.19 232 ALA A N 1
ATOM 1814 C CA . ALA A 1 232 ? -27.513 -0.564 46.787 1.00 96.19 232 ALA A CA 1
ATOM 1815 C C . ALA A 1 232 ? -28.975 -0.624 47.270 1.00 96.19 232 ALA A C 1
ATOM 1817 O O . ALA A 1 232 ? -29.329 -0.003 48.271 1.00 96.19 232 ALA A O 1
ATOM 1818 N N . GLN A 1 233 ? -29.846 -1.365 46.580 1.00 96.88 233 GLN A N 1
ATOM 1819 C CA . GLN A 1 233 ? -31.214 -1.614 47.038 1.00 96.88 233 GLN A CA 1
ATOM 1820 C C . GLN A 1 233 ? -31.231 -2.437 48.332 1.00 96.88 233 GLN A C 1
ATOM 1822 O O . GLN A 1 233 ? -31.849 -2.012 49.302 1.00 96.88 233 GLN A O 1
ATOM 1827 N N . VAL A 1 234 ? -30.521 -3.567 48.364 1.00 96.94 234 VAL A N 1
ATOM 1828 C CA . VAL A 1 234 ? -30.461 -4.446 49.542 1.00 96.94 234 VAL A CA 1
ATOM 1829 C C . VAL A 1 234 ? -29.873 -3.714 50.749 1.00 96.94 234 VAL A C 1
ATOM 1831 O O . VAL A 1 234 ? -30.368 -3.883 51.859 1.00 96.94 234 VAL A O 1
ATOM 1834 N N . SER A 1 235 ? -28.866 -2.856 50.550 1.00 95.81 235 SER A N 1
ATOM 1835 C CA . SER A 1 235 ? -28.333 -2.012 51.627 1.00 95.81 235 SER A CA 1
ATOM 1836 C C . SER A 1 235 ? -29.408 -1.091 52.206 1.00 95.81 235 SER A C 1
ATOM 1838 O O . SER A 1 235 ? -29.577 -1.047 53.417 1.00 95.81 235 SER A O 1
ATOM 1840 N N . ARG A 1 236 ? -30.195 -0.420 51.354 1.00 95.94 236 ARG A N 1
ATOM 1841 C CA . ARG A 1 236 ? -31.292 0.454 51.804 1.00 95.94 236 ARG A CA 1
ATOM 1842 C C . ARG A 1 236 ? -32.388 -0.312 52.545 1.00 95.94 236 ARG A C 1
ATOM 1844 O O . ARG A 1 236 ? -32.864 0.154 53.573 1.00 95.94 236 ARG A O 1
ATOM 1851 N N . GLU A 1 237 ? -32.782 -1.482 52.045 1.00 96.50 237 GLU A N 1
ATOM 1852 C CA . GLU A 1 237 ? -33.769 -2.350 52.709 1.00 96.50 237 GLU A CA 1
ATOM 1853 C C . GLU A 1 237 ? -33.271 -2.819 54.084 1.00 96.50 237 GLU A C 1
ATOM 1855 O O . GLU A 1 237 ? -34.026 -2.821 55.061 1.00 96.50 237 GLU A O 1
ATOM 1860 N N . ARG A 1 238 ? -31.979 -3.156 54.183 1.00 96.25 238 ARG A N 1
ATOM 1861 C CA . ARG A 1 238 ? -31.324 -3.490 55.449 1.00 96.25 238 ARG A CA 1
ATOM 1862 C C . ARG A 1 238 ? -31.351 -2.307 56.416 1.00 96.25 238 ARG A C 1
ATOM 1864 O O . ARG A 1 238 ? -31.728 -2.505 57.567 1.00 96.25 238 ARG A O 1
ATOM 1871 N N . ASP A 1 239 ? -30.983 -1.109 55.972 1.00 96.50 239 ASP A N 1
ATOM 1872 C CA . ASP A 1 239 ? -30.952 0.085 56.826 1.00 96.50 239 ASP A CA 1
ATOM 1873 C C . ASP A 1 239 ? -32.352 0.433 57.357 1.00 96.50 239 ASP A C 1
ATOM 1875 O O . ASP A 1 239 ? -32.513 0.698 58.546 1.00 96.50 239 ASP A O 1
ATOM 1879 N N . LEU A 1 240 ? -33.386 0.337 56.511 1.00 95.88 240 LEU A N 1
ATOM 1880 C CA . LEU A 1 240 ? -34.788 0.497 56.924 1.00 95.88 240 LEU A CA 1
ATOM 1881 C C . LEU A 1 240 ? -35.234 -0.568 57.933 1.00 95.88 240 LEU A C 1
ATOM 1883 O O . LEU A 1 240 ? -35.978 -0.272 58.863 1.00 95.88 240 LEU A O 1
ATOM 1887 N N . SER A 1 241 ? -34.779 -1.809 57.771 1.00 94.50 241 SER A N 1
ATOM 1888 C CA . SER A 1 241 ? -35.096 -2.878 58.722 1.00 94.50 241 SER A CA 1
ATOM 1889 C C . SER A 1 241 ? -34.420 -2.633 60.075 1.00 94.50 241 SER A C 1
ATOM 1891 O O . SER A 1 241 ? -35.052 -2.807 61.112 1.00 94.50 241 SER A O 1
ATOM 1893 N N . HIS A 1 242 ? -33.162 -2.174 60.085 1.00 95.25 242 HIS A N 1
ATOM 1894 C CA . HIS A 1 242 ? -32.452 -1.820 61.322 1.00 95.25 242 HIS A CA 1
ATOM 1895 C C . HIS A 1 242 ? -33.121 -0.662 62.059 1.00 95.25 242 HIS A C 1
ATOM 1897 O O . HIS A 1 242 ? -33.261 -0.728 63.278 1.00 95.25 242 HIS A O 1
ATOM 1903 N N . THR A 1 243 ? -33.589 0.371 61.350 1.00 96.19 243 THR A N 1
ATOM 1904 C CA . THR A 1 243 ? -34.313 1.479 61.995 1.00 96.19 243 THR A CA 1
ATOM 1905 C C . THR A 1 243 ? -35.659 1.038 62.567 1.00 96.19 243 THR A C 1
ATOM 1907 O O . THR A 1 243 ? -36.008 1.456 63.669 1.00 96.19 243 THR A O 1
ATOM 1910 N N . GLN A 1 244 ? -36.391 0.154 61.880 1.00 95.06 244 GLN A N 1
ATOM 1911 C CA . GLN A 1 244 ? -37.636 -0.427 62.399 1.00 95.06 244 GLN A CA 1
ATOM 1912 C C . GLN A 1 244 ? -37.401 -1.291 63.641 1.00 95.06 244 GLN A C 1
ATOM 1914 O O . GLN A 1 244 ? -38.143 -1.169 64.614 1.00 95.06 244 GLN A O 1
ATOM 1919 N N . VAL A 1 245 ? -36.367 -2.139 63.631 1.00 96.19 245 VAL A N 1
ATOM 1920 C CA . VAL A 1 245 ? -36.000 -2.958 64.795 1.00 96.19 245 VAL A CA 1
ATOM 1921 C C . VAL A 1 245 ? -35.637 -2.066 65.979 1.00 96.19 245 VAL A C 1
ATOM 1923 O O . VAL A 1 245 ? -36.193 -2.259 67.055 1.00 96.19 245 VAL A O 1
ATOM 1926 N N . ALA A 1 246 ? -34.801 -1.044 65.778 1.00 94.94 246 ALA A N 1
ATOM 1927 C CA . ALA A 1 246 ? -34.424 -0.112 66.840 1.00 94.94 246 ALA A CA 1
ATOM 1928 C C . ALA A 1 246 ? -35.637 0.633 67.431 1.00 94.94 246 ALA A C 1
ATOM 1930 O O . ALA A 1 246 ? -35.738 0.788 68.648 1.00 94.94 246 ALA A O 1
ATOM 1931 N N . ALA A 1 247 ? -36.590 1.052 66.589 1.00 94.62 247 ALA A N 1
ATOM 1932 C CA . ALA A 1 247 ? -37.824 1.688 67.048 1.00 94.62 247 ALA A CA 1
ATOM 1933 C C . ALA A 1 247 ? -38.688 0.729 67.888 1.00 94.62 247 ALA A C 1
ATOM 1935 O O . ALA A 1 247 ? -39.134 1.088 68.975 1.00 94.62 247 ALA A O 1
ATOM 1936 N N . LEU A 1 248 ? -38.869 -0.514 67.428 1.00 95.19 248 LEU A N 1
ATOM 1937 C CA . LEU A 1 248 ? -39.619 -1.536 68.164 1.00 95.19 248 LEU A CA 1
ATOM 1938 C C . LEU A 1 248 ? -38.943 -1.919 69.487 1.00 95.19 248 LEU A C 1
ATOM 1940 O O . LEU A 1 248 ? -39.629 -2.130 70.486 1.00 95.19 248 LEU A O 1
ATOM 1944 N N . GLU A 1 249 ? -37.613 -2.002 69.518 1.00 94.06 249 GLU A N 1
ATOM 1945 C CA . GLU A 1 249 ? -36.850 -2.223 70.750 1.00 94.06 249 GLU A CA 1
ATOM 1946 C C . GLU A 1 249 ? -37.082 -1.091 71.758 1.00 94.06 249 GLU A C 1
ATOM 1948 O O . GLU A 1 249 ? -37.311 -1.356 72.943 1.00 94.06 249 GLU A O 1
ATOM 1953 N N . GLN A 1 250 ? -37.099 0.160 71.290 1.00 94.19 250 GLN A N 1
ATOM 1954 C CA . GLN A 1 250 ? -37.385 1.325 72.122 1.00 94.19 250 GLN A CA 1
ATOM 1955 C C . GLN A 1 250 ? -38.831 1.318 72.647 1.00 94.19 250 GLN A C 1
ATOM 1957 O O . GLN A 1 250 ? -39.052 1.532 73.842 1.00 94.19 250 GLN A O 1
ATOM 1962 N N . ASP A 1 251 ? -39.810 0.990 71.803 1.00 93.06 251 ASP A N 1
ATOM 1963 C CA . ASP A 1 251 ? -41.215 0.860 72.208 1.00 93.06 251 ASP A CA 1
ATOM 1964 C C . ASP A 1 251 ? -41.413 -0.261 73.239 1.00 93.06 251 ASP A C 1
ATOM 1966 O O . ASP A 1 251 ? -42.119 -0.089 74.240 1.00 93.06 251 ASP A O 1
ATOM 1970 N N . LEU A 1 252 ? -40.759 -1.410 73.041 1.00 92.81 252 LEU A N 1
ATOM 1971 C CA . LEU A 1 252 ? -40.789 -2.528 73.985 1.00 92.81 252 LEU A CA 1
ATOM 1972 C C . LEU A 1 252 ? -40.166 -2.152 75.330 1.00 92.81 252 LEU A C 1
ATOM 1974 O O . LEU A 1 252 ? -40.711 -2.522 76.377 1.00 92.81 252 LEU A O 1
ATOM 1978 N N . PHE A 1 253 ? -39.057 -1.412 75.315 1.00 91.94 253 PHE A N 1
ATOM 1979 C CA . PHE A 1 253 ? -38.417 -0.902 76.522 1.00 91.94 253 PHE A CA 1
ATOM 1980 C C . PHE A 1 253 ? -39.370 0.011 77.307 1.00 91.94 253 PHE A C 1
ATOM 1982 O O . PHE A 1 253 ? -39.668 -0.260 78.473 1.00 91.94 253 PHE A O 1
ATOM 1989 N N . LEU A 1 254 ? -39.956 1.015 76.646 1.00 90.94 254 LEU A N 1
ATOM 1990 C CA . LEU A 1 254 ? -40.913 1.937 77.266 1.00 90.94 254 LEU A CA 1
ATOM 1991 C C . LEU A 1 254 ? -42.168 1.221 77.787 1.00 90.94 254 LEU A C 1
ATOM 1993 O O . LEU A 1 254 ? -42.675 1.539 78.868 1.00 90.94 254 LEU A O 1
ATOM 1997 N N . ALA A 1 255 ? -42.675 0.227 77.053 1.00 89.19 255 ALA A N 1
ATOM 1998 C CA . ALA A 1 255 ? -43.813 -0.578 77.483 1.00 89.19 255 ALA A CA 1
ATOM 1999 C C . ALA A 1 255 ? -43.487 -1.422 78.726 1.00 89.19 255 ALA A C 1
ATOM 2001 O O . ALA A 1 255 ? -44.338 -1.561 79.616 1.00 89.19 255 ALA A O 1
ATOM 2002 N N . ARG A 1 256 ? -42.270 -1.979 78.810 1.00 89.62 256 ARG A N 1
ATOM 2003 C CA . ARG A 1 256 ? -41.789 -2.740 79.971 1.00 89.62 256 ARG A CA 1
ATOM 2004 C C . ARG A 1 256 ? -41.654 -1.841 81.198 1.00 89.62 256 ARG A C 1
ATOM 2006 O O . ARG A 1 256 ? -42.195 -2.196 82.247 1.00 89.62 256 ARG A O 1
ATOM 2013 N N . ASP A 1 257 ? -41.051 -0.667 81.047 1.00 88.06 257 ASP A N 1
ATOM 2014 C CA . ASP A 1 257 ? -40.930 0.327 82.118 1.00 88.06 257 ASP A CA 1
ATOM 2015 C C . ASP A 1 257 ? -42.303 0.811 82.592 1.00 88.06 257 ASP A C 1
ATOM 2017 O O . ASP A 1 257 ? -42.600 0.805 83.786 1.00 88.06 257 ASP A O 1
ATOM 2021 N N . SER A 1 258 ? -43.217 1.105 81.666 1.00 86.12 258 SER A N 1
ATOM 2022 C CA . SER A 1 258 ? -44.586 1.518 81.997 1.00 86.12 258 SER A CA 1
ATOM 2023 C C . SER A 1 258 ? -45.379 0.437 82.742 1.00 86.12 258 SER A C 1
ATOM 2025 O O . SER A 1 258 ? -46.266 0.745 83.546 1.00 86.12 258 SER A O 1
ATOM 2027 N N . ARG A 1 259 ? -45.117 -0.853 82.484 1.00 87.00 259 ARG A N 1
ATOM 2028 C CA . ARG A 1 259 ? -45.696 -1.953 83.279 1.00 87.00 259 ARG A CA 1
ATOM 2029 C C . ARG A 1 259 ? -45.049 -2.042 84.657 1.00 87.00 259 ARG A C 1
ATOM 2031 O O . ARG A 1 259 ? -45.775 -2.223 85.632 1.00 87.00 259 ARG A O 1
ATOM 2038 N N . ALA A 1 260 ? -43.729 -1.889 84.747 1.00 80.44 260 ALA A N 1
ATOM 2039 C CA . ALA A 1 260 ? -43.004 -1.902 86.014 1.00 80.44 260 ALA A CA 1
ATOM 2040 C C . ALA A 1 260 ? -43.473 -0.768 86.944 1.00 80.44 260 ALA A C 1
ATOM 2042 O O . ALA A 1 260 ? -43.821 -1.024 88.096 1.00 80.44 260 ALA A O 1
ATOM 2043 N N . VAL A 1 261 ? -43.607 0.456 86.422 1.00 77.94 261 VAL A N 1
ATOM 2044 C CA . VAL A 1 261 ? -44.129 1.617 87.163 1.00 77.94 261 VAL A CA 1
ATOM 2045 C C . VAL A 1 261 ? -45.553 1.361 87.664 1.00 77.94 261 VAL A C 1
ATOM 2047 O O . VAL A 1 261 ? -45.840 1.578 88.842 1.00 77.94 261 VAL A O 1
ATOM 2050 N N . ARG A 1 262 ? -46.446 0.832 86.814 1.00 84.94 262 ARG A N 1
ATOM 2051 C CA . ARG A 1 262 ? -47.819 0.476 87.223 1.00 84.94 262 ARG A CA 1
ATOM 2052 C C . ARG A 1 262 ? -47.848 -0.600 88.311 1.00 84.94 262 ARG A C 1
ATOM 2054 O O . ARG A 1 262 ? -48.646 -0.502 89.244 1.00 84.94 262 ARG A O 1
ATOM 2061 N N . ALA A 1 263 ? -46.976 -1.603 88.224 1.00 84.56 263 ALA A N 1
ATOM 2062 C CA . ALA A 1 263 ? -46.867 -2.641 89.242 1.00 84.56 263 ALA A CA 1
ATOM 2063 C C . ALA A 1 263 ? -46.439 -2.050 90.596 1.00 84.56 263 ALA A C 1
ATOM 2065 O O . ALA A 1 263 ? -47.103 -2.308 91.601 1.00 84.56 263 ALA A O 1
ATOM 2066 N N . VAL A 1 264 ? -45.407 -1.199 90.616 1.00 78.88 264 VAL A N 1
ATOM 2067 C CA . VAL A 1 264 ? -44.934 -0.514 91.832 1.00 78.88 264 VAL A CA 1
ATOM 2068 C C . VAL A 1 264 ? -46.020 0.388 92.420 1.00 78.88 264 VAL A C 1
ATOM 2070 O O . VAL A 1 264 ? -46.316 0.275 93.609 1.00 78.88 264 VAL A O 1
ATOM 2073 N N . ALA A 1 265 ? -46.686 1.208 91.603 1.00 78.81 265 ALA A N 1
ATOM 2074 C CA . ALA A 1 265 ? -47.783 2.066 92.055 1.00 78.81 265 ALA A CA 1
ATOM 2075 C C . ALA A 1 265 ? -48.907 1.258 92.731 1.00 78.81 265 ALA A C 1
ATOM 2077 O O . ALA A 1 265 ? -49.387 1.634 93.799 1.00 78.81 265 ALA A O 1
ATOM 2078 N N . SER A 1 266 ? -49.264 0.090 92.179 1.00 86.88 266 SER A N 1
ATOM 2079 C CA . SER A 1 266 ? -50.275 -0.797 92.777 1.00 86.88 266 SER A CA 1
ATOM 2080 C C . SER A 1 266 ? -49.864 -1.375 94.139 1.00 86.88 266 SER A C 1
ATOM 2082 O O . SER A 1 266 ? -50.717 -1.682 94.976 1.00 86.88 266 SER A O 1
ATOM 2084 N N . VAL A 1 267 ? -48.563 -1.582 94.360 1.00 86.38 267 VAL A N 1
ATOM 2085 C CA . VAL A 1 267 ? -48.019 -2.075 95.632 1.00 86.38 267 VAL A CA 1
ATOM 2086 C C . VAL A 1 267 ? -48.012 -0.949 96.660 1.00 86.38 267 VAL A C 1
ATOM 2088 O O . VAL A 1 267 ? -48.447 -1.164 97.789 1.00 86.38 267 VAL A O 1
ATOM 2091 N N . VAL A 1 268 ? -47.596 0.254 96.258 1.00 84.25 268 VAL A N 1
ATOM 2092 C CA . VAL A 1 268 ? -47.602 1.450 97.112 1.00 84.25 268 VAL A CA 1
ATOM 2093 C C . VAL A 1 268 ? -49.021 1.802 97.560 1.00 84.25 268 VAL A C 1
ATOM 2095 O O . VAL A 1 268 ? -49.242 2.014 98.750 1.00 84.25 268 VAL A O 1
ATOM 2098 N N . GLU A 1 269 ? -50.001 1.782 96.653 1.00 83.44 269 GLU A N 1
ATOM 2099 C CA . GLU A 1 269 ? -51.416 2.000 96.988 1.00 83.44 269 GLU A CA 1
ATOM 2100 C C . GLU A 1 269 ? -51.941 0.964 97.990 1.00 83.44 269 GLU A C 1
ATOM 2102 O O . GLU A 1 269 ? -52.589 1.308 98.979 1.00 83.44 269 GLU A O 1
ATOM 2107 N N . ARG A 1 270 ? -51.603 -0.318 97.799 1.00 83.25 270 ARG A N 1
ATOM 2108 C CA . ARG A 1 270 ? -51.958 -1.369 98.765 1.00 83.25 270 ARG A CA 1
ATOM 2109 C C . ARG A 1 270 ? -51.296 -1.158 100.128 1.00 83.25 270 ARG A C 1
ATOM 2111 O O . ARG A 1 270 ? -51.934 -1.418 101.145 1.00 83.25 270 ARG A O 1
ATOM 2118 N N . ALA A 1 271 ? -50.047 -0.697 100.163 1.00 79.69 271 ALA A N 1
ATOM 2119 C CA . ALA A 1 271 ? -49.337 -0.406 101.405 1.00 79.69 271 ALA A CA 1
ATOM 2120 C C . ALA A 1 271 ? -49.928 0.810 102.140 1.00 79.69 271 ALA A C 1
ATOM 2122 O O . ALA A 1 271 ? -50.112 0.742 103.353 1.00 79.69 271 ALA A O 1
ATOM 2123 N N . ARG A 1 272 ? -50.297 1.881 101.420 1.00 79.25 272 ARG A N 1
ATOM 2124 C CA . ARG A 1 272 ? -50.999 3.045 101.989 1.00 79.25 272 ARG A CA 1
ATOM 2125 C C . ARG A 1 272 ? -52.346 2.666 102.585 1.00 79.25 272 ARG A C 1
ATOM 2127 O O . ARG A 1 272 ? -52.566 2.925 103.758 1.00 79.25 272 ARG A O 1
ATOM 2134 N N . ARG A 1 273 ? -53.188 1.935 101.847 1.00 80.25 273 ARG A N 1
ATOM 2135 C CA . ARG A 1 273 ? -54.489 1.468 102.364 1.00 80.25 273 ARG A CA 1
ATOM 2136 C C . ARG A 1 273 ? -54.372 0.613 103.629 1.00 80.25 273 ARG A C 1
ATOM 2138 O O . ARG A 1 273 ? -55.263 0.651 104.463 1.00 80.25 273 ARG A O 1
ATOM 2145 N N . ARG A 1 274 ? -53.288 -0.158 103.780 1.00 78.88 274 ARG A N 1
ATOM 2146 C CA . ARG A 1 274 ? -53.015 -0.921 105.012 1.00 78.88 274 ARG A CA 1
ATOM 2147 C C . ARG A 1 274 ? -52.553 -0.046 106.175 1.00 78.88 274 ARG A C 1
ATOM 2149 O O . ARG A 1 274 ? -52.795 -0.417 107.313 1.00 78.88 274 ARG A O 1
ATOM 2156 N N . LYS A 1 275 ? -51.872 1.066 105.894 1.00 76.25 275 LYS A N 1
ATOM 2157 C CA . LYS A 1 275 ? -51.402 2.020 106.903 1.00 76.25 275 LYS A CA 1
ATOM 2158 C C . LYS A 1 275 ? -52.511 2.971 107.363 1.00 76.25 275 LYS A C 1
ATOM 2160 O O . LYS A 1 275 ? -52.555 3.286 108.538 1.00 76.25 275 LYS A O 1
ATOM 2165 N N . ASP A 1 276 ? -53.388 3.388 106.453 1.00 73.00 276 ASP A N 1
ATOM 2166 C CA . ASP A 1 276 ? -54.505 4.301 106.740 1.00 73.00 276 ASP A CA 1
ATOM 2167 C C . ASP A 1 276 ? -55.744 3.566 107.300 1.00 73.00 276 ASP A C 1
ATOM 2169 O O . ASP A 1 276 ? -56.702 4.197 107.735 1.00 73.00 276 ASP A O 1
ATOM 2173 N N . GLY A 1 277 ? -55.743 2.227 107.258 1.00 59.12 277 GLY A N 1
ATOM 2174 C CA . GLY A 1 277 ? -56.780 1.350 107.817 1.00 59.12 277 GLY A CA 1
ATOM 2175 C C . GLY A 1 277 ? -56.408 0.688 109.151 1.00 59.12 277 GLY A C 1
ATOM 2176 O O . GLY A 1 277 ? -57.060 -0.287 109.526 1.00 59.12 277 GLY A O 1
ATOM 2177 N N . ALA A 1 278 ? -55.358 1.172 109.820 1.00 48.72 278 ALA A N 1
ATOM 2178 C CA . ALA A 1 278 ? -54.937 0.805 111.173 1.00 48.72 278 ALA A CA 1
ATOM 2179 C C . ALA A 1 278 ? -54.954 2.057 112.058 1.00 48.72 278 ALA A C 1
ATOM 2181 O O . ALA A 1 278 ? -55.307 1.918 113.248 1.00 48.72 278 ALA A O 1
#

Foldseek 3Di:
DPDLVVLVLVVLLVLQVVWDQEEEEEEQDDDCNQVCCCPVPVGNYDYDHPPHDDDDDPDPDDDPDCPDSLQPPQPDAAGQEYEYEARCAPDPCLLVNLLNVLVGRYDAFRKYKYKHQDFCLVSNVVSPWAWPDPGFDDSDPRMTITMTTRHHPPPPPDPDPVVVVVVVVVVVVVVVVVVVVVVVVVVVVVVVVVVVVVVVVVVVVVVVVVVVVVVVVVVVVVVVVVVVVVVVVVVVVVVVVVVVVVVVVVVVVVVVVVVVVVVVVVVVVVVVCVVVVD

Radius of gyration: 49.32 Å; chains: 1; bounding box: 92×60×153 Å

Secondary structure (DSSP, 8-state):
--SHHHHHHHHHHHHHTTS-SEEEEEESS--SHHHHHHHHH--EEEEEESSPP-----S---------TTSSTT-SPPEEEEEEESTTSS-S-HHHHHHHHHTTTEEEEEEEEEEESS--HHHHHHTT-EESSSS-EEEETTEEEEEEEPPPTT----SSHHHHHHHHHHHHHHHHHHHHHHHHHHHHHHHHHHHHHHHHHHHHHHHHHHHHHHHHHHHHHHHHHHHHHHHHHHHHHHHHHHHHHHHHHHHHHHHHHHHHHHHHHHHHHHHHHHHTT-